Protein AF-A0A439SIE7-F1 (afdb_monomer_lite)

Radius of gyration: 25.4 Å; chains: 1; bounding box: 52×56×105 Å

Foldseek 3Di:
DDDDDDDDDDDDDDDDPPPPPPDPQQALQQLQQDFFPVSNVVSLVSLVVCLVPDLQSLLSNLVSLLLVLLQLLLQLLQQLQFDQDPPDDDPSRLFPADGDPAHAADDPVSNLVSLVSSLVSLVVSLVSLVPRDPPDWAWDKHFQQRRFHDNNPPRGGDSCRGNQNRVCCSPPVDGDDPPDPTRIDIDTSVNSVVSSVVSVVSSVVSVVVNVDDCNCVCLPPCCVGRLNNPRNCNVPPDDD

Sequence (240 aa):
MTRFSSLLASALILLLPVSSAGAAAPEPAALFEAKTVADRDSTLTALEAAAPTDPASVYAAGAGQFFTALEILAGGLHRHGFESPQSFMLPLMRLPVPDNPNPEPLTYDGFRTILVAFRDRLEKSAATLGSVPAGADIGIEVDLTRLGIDLNEDGQIAPDESAAAIMASLSRGGAPDPAAPALTFRFDRADGYWLQGYAEFLMAQAGFWLAHDFKNAFDGSFHMLFPRAKLPLQDALVPP

pLDDT: mean 84.61, std 16.94, range [39.44, 98.31]

Structure (mmCIF, N/CA/C/O backbone):
data_AF-A0A439SIE7-F1
#
_entry.id   AF-A0A439SIE7-F1
#
loop_
_atom_site.group_PDB
_atom_site.id
_atom_site.type_symbol
_atom_site.label_atom_id
_atom_site.label_alt_id
_atom_site.label_comp_id
_atom_site.label_asym_id
_atom_site.label_entity_id
_atom_site.label_seq_id
_atom_site.pdbx_PDB_ins_code
_atom_site.Cartn_x
_atom_site.Cartn_y
_atom_site.Cartn_z
_atom_site.occupancy
_atom_site.B_iso_or_equiv
_atom_site.auth_seq_id
_atom_site.auth_comp_id
_atom_site.auth_asym_id
_atom_site.auth_atom_id
_atom_site.pdbx_PDB_model_num
ATOM 1 N N . MET A 1 1 ? 30.727 -30.016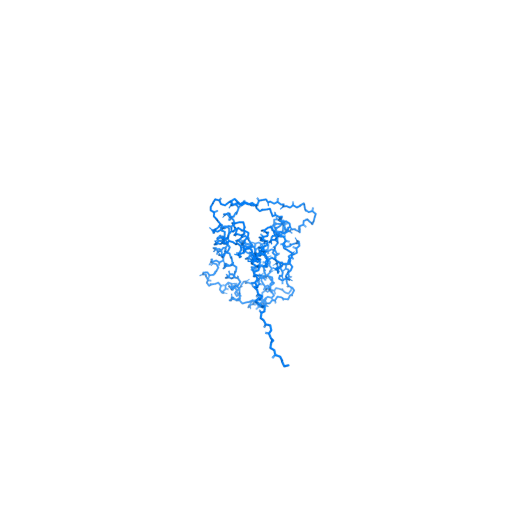 77.487 1.00 39.44 1 MET A N 1
ATOM 2 C CA . MET A 1 1 ? 30.399 -30.914 76.361 1.00 39.44 1 MET A CA 1
ATOM 3 C C . MET A 1 1 ? 28.973 -30.609 75.928 1.00 39.44 1 MET A C 1
ATOM 5 O O . MET A 1 1 ? 28.065 -30.666 76.740 1.00 39.44 1 MET A O 1
ATOM 9 N N . THR A 1 2 ? 28.869 -30.140 74.689 1.00 44.22 2 THR A N 1
ATOM 10 C CA . THR A 1 2 ? 27.707 -29.793 73.849 1.00 44.22 2 THR A CA 1
ATOM 11 C C . THR A 1 2 ? 26.499 -30.732 73.951 1.00 44.22 2 THR A C 1
ATOM 13 O O . THR A 1 2 ? 26.748 -31.925 74.051 1.00 44.22 2 THR A O 1
ATOM 16 N N . ARG A 1 3 ? 25.252 -30.208 73.832 1.00 41.56 3 ARG A N 1
ATOM 17 C CA . ARG A 1 3 ? 24.137 -30.580 72.890 1.00 41.56 3 ARG A CA 1
ATOM 18 C C . ARG A 1 3 ? 22.984 -29.551 73.028 1.00 41.56 3 ARG A C 1
ATOM 20 O O . ARG A 1 3 ? 22.385 -29.466 74.087 1.00 41.56 3 ARG A O 1
ATOM 27 N N . PHE A 1 4 ? 22.899 -28.542 72.159 1.00 40.59 4 PHE A N 1
ATOM 28 C CA . PHE A 1 4 ? 22.114 -28.429 70.908 1.00 40.59 4 PHE A CA 1
ATOM 29 C C . PHE A 1 4 ? 20.595 -28.198 71.066 1.00 40.59 4 PHE A C 1
ATOM 31 O O . PHE A 1 4 ? 19.847 -29.071 71.488 1.00 40.59 4 PHE A O 1
ATOM 38 N N . SER A 1 5 ? 20.202 -26.984 70.661 1.00 44.31 5 SER A N 1
ATOM 39 C CA . SER A 1 5 ? 18.863 -26.415 70.491 1.00 44.31 5 SER A CA 1
ATOM 40 C C . SER A 1 5 ? 17.994 -27.148 69.465 1.00 44.31 5 SER A C 1
ATOM 42 O O . SER A 1 5 ? 18.501 -27.733 68.511 1.00 44.31 5 SER A O 1
ATOM 44 N N . SER A 1 6 ? 16.674 -26.994 69.571 1.00 39.97 6 SER A N 1
ATOM 45 C CA . SER A 1 6 ? 15.750 -27.137 68.436 1.00 39.97 6 SER A CA 1
ATOM 46 C C . SER A 1 6 ? 14.586 -26.157 68.605 1.00 39.97 6 SER A C 1
ATOM 48 O O . SER A 1 6 ? 13.629 -26.427 69.322 1.00 39.97 6 SER A O 1
ATOM 50 N N . LEU A 1 7 ? 14.711 -24.986 67.975 1.00 44.12 7 LEU A N 1
ATOM 51 C CA . LEU A 1 7 ? 13.618 -24.045 67.725 1.00 44.12 7 LEU A CA 1
ATOM 52 C C . LEU A 1 7 ? 13.056 -24.372 66.336 1.00 44.12 7 LEU A C 1
ATOM 54 O O . LEU A 1 7 ? 13.775 -24.257 65.345 1.00 44.12 7 LEU A O 1
ATOM 58 N N . LEU A 1 8 ? 11.792 -24.798 66.264 1.00 43.06 8 LEU A N 1
ATOM 59 C CA . LEU A 1 8 ? 11.043 -24.857 65.008 1.00 43.06 8 LEU A CA 1
ATOM 60 C C . LEU A 1 8 ? 10.723 -23.422 64.566 1.00 43.06 8 LEU A C 1
ATOM 62 O O . LEU A 1 8 ? 9.964 -22.724 65.234 1.00 43.06 8 LEU A O 1
ATOM 66 N N . ALA A 1 9 ? 11.288 -22.993 63.440 1.00 43.22 9 ALA A N 1
ATOM 67 C CA . ALA A 1 9 ? 10.883 -21.776 62.749 1.00 43.22 9 ALA A CA 1
ATOM 68 C C . ALA A 1 9 ? 9.847 -22.139 61.674 1.00 43.22 9 ALA A C 1
ATOM 70 O O . ALA A 1 9 ? 10.181 -22.754 60.662 1.00 43.22 9 ALA A O 1
ATOM 71 N N . SER A 1 10 ? 8.586 -21.772 61.903 1.00 43.41 10 SER A N 1
ATOM 72 C CA . SER A 1 10 ? 7.531 -21.826 60.888 1.00 43.41 10 SER A CA 1
ATOM 73 C C . SER A 1 10 ? 7.722 -20.676 59.897 1.00 43.41 10 SER A C 1
ATOM 75 O O . SER A 1 10 ? 7.567 -19.512 60.261 1.00 43.41 10 SER A O 1
ATOM 77 N N . ALA A 1 11 ? 8.058 -20.995 58.648 1.00 45.38 11 ALA A N 1
ATOM 78 C CA . ALA A 1 11 ? 8.103 -20.033 57.553 1.00 45.38 11 ALA A CA 1
ATOM 79 C C . ALA A 1 11 ? 6.693 -19.843 56.968 1.00 45.38 11 ALA A C 1
ATOM 81 O O . ALA A 1 11 ? 6.130 -20.756 56.365 1.00 45.38 11 ALA A O 1
ATOM 82 N N . LEU A 1 12 ? 6.121 -18.654 57.163 1.00 44.69 12 LEU A N 1
ATOM 83 C CA . LEU A 1 12 ? 4.873 -18.220 56.540 1.00 44.69 12 LEU A CA 1
ATOM 84 C C . LEU A 1 12 ? 5.206 -17.621 55.164 1.00 44.69 12 LEU A C 1
ATOM 86 O O . LEU A 1 12 ? 5.771 -16.532 55.079 1.00 44.69 12 LEU A O 1
ATOM 90 N N . ILE A 1 13 ? 4.900 -18.347 54.088 1.00 53.09 13 ILE A N 1
ATOM 91 C CA . ILE A 1 13 ? 5.075 -17.868 52.711 1.00 53.09 13 ILE A CA 1
ATOM 92 C C . ILE A 1 13 ? 3.913 -16.920 52.388 1.00 53.09 13 ILE A C 1
ATOM 94 O O . ILE A 1 13 ? 2.767 -17.345 52.249 1.00 53.09 13 ILE A O 1
ATOM 98 N N . LEU A 1 14 ? 4.215 -15.625 52.289 1.00 45.41 14 LEU A N 1
ATOM 99 C CA . LEU A 1 14 ? 3.314 -14.597 51.768 1.00 45.41 14 LEU A CA 1
ATOM 100 C C . LEU A 1 14 ? 3.152 -14.789 50.252 1.00 45.41 14 LEU A C 1
ATOM 102 O O . LEU A 1 14 ? 4.065 -14.504 49.479 1.00 45.41 14 LEU A O 1
ATOM 106 N N . LEU A 1 15 ? 1.981 -15.268 49.830 1.00 47.12 15 LEU A N 1
ATOM 107 C CA . LEU A 1 15 ? 1.523 -15.223 48.440 1.00 47.12 15 LEU A CA 1
ATOM 108 C C . LEU A 1 15 ? 1.204 -13.766 48.076 1.00 47.12 15 LEU A C 1
ATOM 110 O O . LEU A 1 15 ? 0.116 -13.269 48.358 1.00 47.12 15 LEU A O 1
ATOM 114 N N . LEU A 1 16 ? 2.170 -13.072 47.476 1.00 44.47 16 LEU A N 1
ATOM 115 C CA . LEU A 1 16 ? 1.921 -11.796 46.808 1.00 44.47 16 LEU A CA 1
ATOM 116 C C . LEU A 1 16 ? 1.178 -12.066 45.489 1.00 44.47 16 LEU A C 1
ATOM 118 O O . LEU A 1 16 ? 1.623 -12.925 44.721 1.00 44.47 16 LEU A O 1
ATOM 122 N N . PRO A 1 17 ? 0.076 -11.358 45.190 1.00 48.72 17 PRO A N 1
ATOM 123 C CA . PRO A 1 17 ? -0.531 -11.425 43.874 1.00 48.72 17 PRO A CA 1
ATOM 124 C C . PRO A 1 17 ? 0.457 -10.826 42.872 1.00 48.72 17 PRO A C 1
ATOM 126 O O . PRO A 1 17 ? 0.832 -9.656 42.961 1.00 48.72 17 PRO A O 1
ATOM 129 N N . VAL A 1 18 ? 0.903 -11.646 41.924 1.00 48.00 18 VAL A N 1
ATOM 130 C CA . VAL A 1 18 ? 1.598 -11.168 40.732 1.00 48.00 18 VAL A CA 1
ATOM 131 C C . VAL A 1 18 ? 0.550 -10.434 39.903 1.00 48.00 18 VAL A C 1
ATOM 133 O O . VAL A 1 18 ? -0.194 -11.048 39.144 1.00 48.00 18 VAL A O 1
ATOM 136 N N . SER A 1 19 ? 0.444 -9.120 40.085 1.00 44.72 19 SER A N 1
ATOM 137 C CA . SER A 1 19 ? -0.228 -8.273 39.108 1.00 44.72 19 SER A CA 1
ATOM 138 C C . SER A 1 19 ? 0.619 -8.312 37.844 1.00 44.72 19 SER A C 1
ATOM 140 O O . SER A 1 19 ? 1.666 -7.670 37.774 1.00 44.72 19 SER A O 1
ATOM 142 N N . SER A 1 20 ? 0.198 -9.096 36.852 1.00 49.50 20 SER A N 1
ATOM 143 C CA . SER A 1 20 ? 0.674 -8.907 35.489 1.00 49.50 20 SER A CA 1
ATOM 144 C C . SER A 1 20 ? 0.321 -7.474 35.107 1.00 49.50 20 SER A C 1
ATOM 146 O O . SER A 1 20 ? -0.860 -7.149 34.976 1.00 49.50 20 SER A O 1
ATOM 148 N N . ALA A 1 21 ? 1.321 -6.603 34.986 1.00 44.59 21 ALA A N 1
ATOM 149 C CA . ALA A 1 21 ? 1.146 -5.347 34.282 1.00 44.59 21 ALA A CA 1
ATOM 150 C C . ALA A 1 21 ? 0.705 -5.726 32.865 1.00 44.59 21 ALA A C 1
ATOM 152 O O . ALA A 1 21 ? 1.514 -6.208 32.073 1.00 44.59 21 ALA A O 1
ATOM 153 N N . GLY A 1 22 ? -0.598 -5.639 32.594 1.00 45.69 22 GLY A N 1
ATOM 154 C CA . GLY A 1 22 ? -1.109 -5.807 31.245 1.00 45.69 22 GLY A CA 1
ATOM 155 C C . GLY A 1 22 ? -0.393 -4.783 30.381 1.00 45.69 22 GLY A C 1
ATOM 156 O O . GLY A 1 22 ? -0.378 -3.601 30.731 1.00 45.69 22 GLY A O 1
ATOM 157 N N . ALA A 1 23 ? 0.256 -5.238 29.308 1.00 57.94 23 ALA A N 1
ATOM 158 C CA . ALA A 1 23 ? 0.721 -4.326 28.278 1.00 57.94 23 ALA A CA 1
ATOM 159 C C . ALA A 1 23 ? -0.469 -3.432 27.901 1.00 57.94 23 ALA A C 1
ATOM 161 O O . ALA A 1 23 ? -1.575 -3.943 27.702 1.00 57.94 23 ALA A O 1
ATOM 162 N N . ALA A 1 24 ? -0.270 -2.112 27.907 1.00 63.59 24 ALA A N 1
ATOM 163 C CA . ALA A 1 24 ? -1.307 -1.189 27.472 1.00 63.59 24 ALA A CA 1
ATOM 164 C C . ALA A 1 24 ? -1.783 -1.626 26.078 1.00 63.59 24 ALA A C 1
ATOM 166 O O . ALA A 1 24 ? -0.955 -1.990 25.240 1.00 63.59 24 ALA A O 1
ATOM 167 N N . ALA A 1 25 ? -3.101 -1.653 25.863 1.00 71.94 25 ALA A N 1
ATOM 168 C CA . ALA A 1 25 ? -3.652 -1.990 24.556 1.00 71.94 25 ALA A CA 1
ATOM 169 C C . ALA A 1 25 ? -3.040 -1.052 23.498 1.00 71.94 25 ALA A C 1
ATOM 171 O O . ALA A 1 25 ? -2.877 0.139 23.788 1.00 71.94 25 ALA A O 1
ATOM 172 N N . PRO A 1 26 ? -2.656 -1.568 22.316 1.00 84.38 26 PRO A N 1
ATOM 173 C CA . PRO A 1 26 ? -2.082 -0.733 21.270 1.00 84.38 26 PRO A CA 1
ATOM 174 C C . PRO A 1 26 ? -3.087 0.344 20.865 1.00 84.38 26 PRO A C 1
ATOM 176 O O . PRO A 1 26 ? -4.274 0.064 20.719 1.00 84.38 26 PRO A O 1
ATOM 179 N N . GLU A 1 27 ? -2.617 1.576 20.689 1.00 90.56 27 GLU A N 1
ATOM 180 C CA . GLU A 1 27 ? -3.456 2.676 20.225 1.00 90.56 27 GLU A CA 1
ATOM 181 C C . GLU A 1 27 ? -3.620 2.581 18.698 1.00 90.56 27 GLU A C 1
ATOM 183 O O . GLU A 1 27 ? -2.636 2.747 17.974 1.00 90.56 27 GLU A O 1
ATOM 188 N N . PRO A 1 28 ? -4.835 2.338 18.169 1.00 90.12 28 PRO A N 1
ATOM 189 C CA . PRO A 1 28 ? -5.027 2.127 16.734 1.00 90.12 28 PRO A CA 1
ATOM 190 C C . PRO A 1 28 ? -4.612 3.321 15.863 1.00 90.12 28 PRO A C 1
ATOM 192 O O . PRO A 1 28 ? -4.114 3.128 14.757 1.00 90.12 28 PRO A O 1
ATOM 195 N N . ALA A 1 29 ? -4.782 4.550 16.366 1.00 90.75 29 ALA 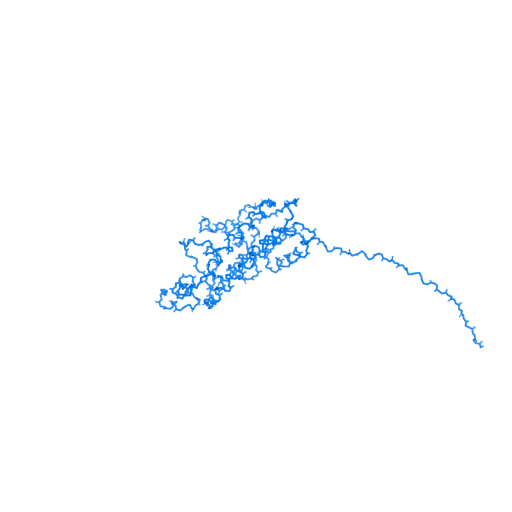A N 1
ATOM 196 C CA . ALA A 1 29 ? -4.413 5.774 15.655 1.00 90.75 29 ALA A CA 1
ATOM 197 C C . ALA A 1 29 ? -2.892 5.916 15.462 1.00 90.75 29 ALA A C 1
ATOM 199 O O . ALA A 1 29 ? -2.455 6.443 14.441 1.00 90.75 29 ALA A O 1
ATOM 200 N N . ALA A 1 30 ? -2.082 5.374 16.381 1.00 93.00 30 ALA A N 1
ATOM 201 C CA . ALA A 1 30 ? -0.622 5.468 16.320 1.00 93.00 30 ALA A CA 1
ATOM 202 C C . ALA A 1 30 ? -0.039 4.823 15.051 1.00 93.00 30 ALA A C 1
ATOM 204 O O . ALA A 1 30 ? 0.980 5.280 14.539 1.00 93.00 30 ALA A O 1
ATOM 205 N N . LEU A 1 31 ? -0.717 3.808 14.501 1.00 95.19 31 LEU A N 1
ATOM 206 C CA . LEU A 1 31 ? -0.342 3.181 13.233 1.00 95.19 31 LEU A CA 1
ATOM 207 C C . LEU A 1 31 ? -0.334 4.185 12.076 1.00 95.19 31 LEU A C 1
ATOM 209 O O . LEU A 1 31 ? 0.538 4.130 11.214 1.00 95.19 31 LEU A O 1
ATOM 213 N N . PHE A 1 32 ? -1.313 5.088 12.062 1.00 94.44 32 PHE A N 1
ATOM 214 C CA . PHE A 1 32 ? -1.541 6.044 10.982 1.00 94.44 32 PHE A CA 1
ATOM 215 C C . PHE A 1 32 ? -0.797 7.368 11.189 1.00 94.44 32 PHE A C 1
ATOM 217 O O . PHE A 1 32 ? -0.813 8.218 10.307 1.00 94.44 32 PHE A O 1
ATOM 224 N N . GLU A 1 33 ? -0.140 7.547 12.334 1.00 93.69 33 GLU A N 1
ATOM 225 C CA . GLU A 1 33 ? 0.709 8.707 12.628 1.00 93.69 33 GLU A CA 1
ATOM 226 C C . GLU A 1 33 ? 2.205 8.359 12.679 1.00 93.69 33 GLU A C 1
ATOM 228 O O . GLU A 1 33 ? 3.040 9.209 13.008 1.00 93.69 33 GLU A O 1
ATOM 233 N N . ALA A 1 34 ? 2.552 7.106 12.374 1.00 94.56 34 ALA A N 1
ATOM 234 C CA . ALA A 1 34 ? 3.926 6.639 12.359 1.00 94.56 34 ALA A CA 1
ATOM 235 C C . ALA A 1 34 ? 4.764 7.431 11.343 1.00 94.56 34 ALA A C 1
ATOM 237 O O . ALA A 1 34 ? 4.359 7.641 10.204 1.00 94.56 34 ALA A O 1
ATOM 238 N N . LYS A 1 35 ? 5.960 7.850 11.768 1.00 95.12 35 LYS A N 1
ATOM 239 C CA . LYS A 1 35 ? 6.914 8.604 10.932 1.00 95.12 35 LYS A CA 1
ATOM 240 C C . LYS A 1 35 ? 7.984 7.726 10.299 1.00 95.12 35 LYS A C 1
ATOM 242 O O . LYS A 1 35 ? 8.771 8.207 9.494 1.00 95.12 35 LYS A O 1
ATOM 247 N N . THR A 1 36 ? 8.050 6.463 10.709 1.00 96.88 36 THR A N 1
ATOM 248 C CA . THR A 1 36 ? 8.994 5.481 10.183 1.00 96.88 36 THR A CA 1
ATOM 249 C C . THR A 1 36 ? 8.264 4.179 9.893 1.00 96.88 36 THR A C 1
ATOM 251 O O . THR A 1 36 ? 7.307 3.817 10.589 1.00 96.88 36 THR A O 1
ATOM 254 N N . VAL A 1 37 ? 8.754 3.447 8.895 1.00 96.25 37 VAL A N 1
ATOM 255 C CA . VAL A 1 37 ? 8.259 2.106 8.558 1.00 96.25 37 VAL A CA 1
ATOM 256 C C . VAL A 1 37 ? 8.405 1.164 9.755 1.00 96.25 37 VAL A C 1
ATOM 258 O O . VAL A 1 37 ? 7.491 0.406 10.067 1.00 96.25 37 VAL A O 1
ATOM 261 N N . ALA A 1 38 ? 9.515 1.267 10.492 1.00 96.75 38 ALA A N 1
ATOM 262 C CA . ALA A 1 38 ? 9.776 0.439 11.667 1.00 96.75 38 ALA A CA 1
ATOM 263 C C . ALA A 1 38 ? 8.743 0.655 12.790 1.00 96.75 38 ALA A C 1
ATOM 265 O O . ALA A 1 38 ? 8.239 -0.318 13.358 1.00 96.75 38 ALA A O 1
ATOM 266 N N . ASP A 1 39 ? 8.397 1.910 13.094 1.00 95.81 39 ASP A N 1
ATOM 267 C CA . ASP A 1 39 ? 7.393 2.230 14.117 1.00 95.81 39 ASP A CA 1
ATOM 268 C C . ASP A 1 39 ? 5.998 1.762 13.693 1.00 95.81 39 ASP A C 1
ATOM 270 O O . ASP A 1 39 ? 5.253 1.191 14.499 1.00 95.81 39 ASP A O 1
ATOM 274 N N . ARG A 1 40 ? 5.655 1.952 12.412 1.00 96.31 40 ARG A N 1
ATOM 275 C CA . ARG A 1 40 ? 4.393 1.472 11.847 1.00 96.31 40 ARG A CA 1
ATOM 276 C C . ARG A 1 40 ? 4.294 -0.046 11.935 1.00 96.31 40 ARG A C 1
ATOM 278 O O . ARG A 1 40 ? 3.288 -0.557 12.415 1.00 96.31 40 ARG A O 1
ATOM 285 N N . ASP A 1 41 ? 5.321 -0.772 11.508 1.00 95.94 41 ASP A N 1
ATOM 286 C CA . ASP A 1 41 ? 5.315 -2.236 11.463 1.00 95.94 41 ASP A CA 1
ATOM 287 C C . ASP A 1 41 ? 5.313 -2.853 12.871 1.00 95.94 41 ASP A C 1
ATOM 289 O O . ASP A 1 41 ? 4.639 -3.861 13.119 1.00 95.94 41 ASP A O 1
ATOM 293 N N . SER A 1 42 ? 5.997 -2.211 13.823 1.00 96.25 42 SER A N 1
ATOM 294 C CA . SER A 1 42 ? 5.918 -2.546 15.248 1.00 96.25 42 SER A CA 1
ATOM 295 C C . SER A 1 42 ? 4.490 -2.373 15.781 1.00 96.25 42 SER A C 1
ATOM 297 O O . SER A 1 42 ? 3.929 -3.289 16.391 1.00 96.25 42 SER A O 1
ATOM 299 N N . THR A 1 43 ? 3.857 -1.236 15.478 1.00 96.50 43 THR A N 1
ATOM 300 C CA . THR A 1 43 ? 2.473 -0.950 15.886 1.00 96.50 43 THR A CA 1
ATOM 301 C C . THR A 1 43 ? 1.487 -1.913 15.230 1.00 96.50 43 THR A C 1
ATOM 303 O O . THR A 1 43 ? 0.610 -2.450 15.904 1.00 96.50 43 THR A O 1
ATOM 306 N N . LEU A 1 44 ? 1.659 -2.208 13.940 1.00 96.56 44 LEU A N 1
ATOM 307 C CA . LEU A 1 44 ? 0.846 -3.179 13.216 1.00 96.56 44 LEU A CA 1
ATOM 308 C C . LEU A 1 44 ? 0.947 -4.565 13.854 1.00 96.56 44 LEU A C 1
ATOM 310 O O . LEU A 1 44 ? -0.072 -5.214 14.068 1.00 96.56 44 LEU A O 1
ATOM 314 N N . THR A 1 45 ? 2.154 -4.997 14.217 1.00 96.62 45 THR A N 1
ATOM 315 C CA . THR A 1 45 ? 2.371 -6.278 14.905 1.00 96.62 45 THR A CA 1
ATOM 316 C C . THR A 1 45 ? 1.643 -6.317 16.251 1.00 96.62 45 THR A C 1
ATOM 318 O O . THR A 1 45 ? 1.019 -7.324 16.590 1.00 96.62 45 THR A O 1
ATOM 321 N N . ALA A 1 46 ? 1.673 -5.218 17.011 1.00 96.38 46 ALA A N 1
ATOM 322 C CA . ALA A 1 46 ? 0.952 -5.118 18.276 1.00 96.38 46 ALA A CA 1
ATOM 323 C C . ALA A 1 46 ? -0.576 -5.172 18.082 1.00 96.38 46 ALA A C 1
ATOM 325 O O . ALA A 1 46 ? -1.259 -5.883 18.820 1.00 96.38 46 ALA A O 1
ATOM 326 N N . LEU A 1 47 ? -1.110 -4.481 17.068 1.00 96.12 47 LEU A N 1
ATOM 327 C CA . LEU A 1 47 ? -2.534 -4.519 16.712 1.00 96.12 47 LEU A CA 1
ATOM 328 C C . LEU A 1 47 ? -2.964 -5.919 16.254 1.00 96.12 47 LEU A C 1
ATOM 330 O O . LEU A 1 47 ? -3.990 -6.422 16.704 1.00 96.12 47 LEU A O 1
ATOM 334 N N . GLU A 1 48 ? -2.162 -6.595 15.426 1.00 94.62 48 GLU A N 1
ATOM 335 C CA . GLU A 1 48 ? -2.415 -7.980 15.004 1.00 94.62 48 GLU A CA 1
ATOM 336 C C . GLU A 1 48 ? -2.448 -8.947 16.199 1.00 94.62 48 GLU A C 1
ATOM 338 O O . GLU A 1 48 ? -3.275 -9.859 16.234 1.00 94.62 48 GLU A O 1
ATOM 343 N N . ALA A 1 49 ? -1.605 -8.729 17.213 1.00 94.81 49 ALA A N 1
ATOM 344 C CA . ALA A 1 49 ? -1.615 -9.524 18.439 1.00 94.81 49 ALA A CA 1
ATOM 345 C C . ALA A 1 49 ? -2.844 -9.248 19.329 1.00 94.81 49 ALA A C 1
ATOM 347 O O . ALA A 1 49 ? -3.336 -10.162 19.992 1.00 94.81 49 ALA A O 1
ATOM 348 N N . ALA A 1 50 ? -3.351 -8.011 19.343 1.00 93.69 50 ALA A N 1
ATOM 349 C CA . ALA A 1 50 ? -4.531 -7.607 20.115 1.00 93.69 50 ALA A CA 1
ATOM 350 C C . ALA A 1 50 ? -5.870 -7.912 19.409 1.00 93.69 50 ALA A C 1
ATOM 352 O O . ALA A 1 50 ? -6.911 -8.006 20.068 1.00 93.69 50 ALA A O 1
ATOM 353 N N . ALA A 1 51 ? -5.841 -8.122 18.089 1.00 89.56 51 ALA A N 1
ATOM 354 C CA . ALA A 1 51 ? -6.996 -8.364 17.225 1.00 89.56 51 ALA A CA 1
ATOM 355 C C . ALA A 1 51 ? -8.000 -9.417 17.752 1.00 89.56 51 ALA A C 1
ATOM 357 O O . ALA A 1 51 ? -9.202 -9.163 17.690 1.00 89.56 51 ALA A O 1
ATOM 358 N N . PRO A 1 52 ? -7.595 -10.562 18.343 1.00 89.12 52 PRO A N 1
ATOM 359 C CA . PRO A 1 52 ? -8.561 -11.549 18.841 1.00 89.12 52 PRO A CA 1
ATOM 360 C C . PRO A 1 52 ? -9.491 -11.034 19.950 1.00 89.12 52 PRO A C 1
ATOM 362 O O . PRO A 1 52 ? -10.541 -11.628 20.193 1.00 89.12 52 PRO A O 1
ATOM 365 N N . THR A 1 53 ? -9.101 -9.965 20.648 1.00 90.50 53 THR A N 1
ATOM 366 C CA . THR A 1 53 ? -9.820 -9.433 21.816 1.00 90.50 53 THR A CA 1
ATOM 367 C C . THR A 1 53 ? -10.290 -7.991 21.657 1.00 90.50 53 THR A C 1
ATOM 369 O O . THR A 1 53 ? -11.077 -7.531 22.481 1.00 90.50 53 THR A O 1
ATOM 372 N N . ASP A 1 54 ? -9.836 -7.287 20.620 1.00 93.50 54 ASP A N 1
ATOM 373 C CA . ASP A 1 54 ? -10.163 -5.883 20.383 1.00 93.50 54 ASP A CA 1
ATOM 374 C C . ASP A 1 54 ? -10.570 -5.635 18.916 1.00 93.50 54 ASP A C 1
ATOM 376 O O . ASP A 1 54 ? -9.712 -5.617 18.028 1.00 93.50 54 ASP A O 1
ATOM 380 N N . PRO A 1 55 ? -11.868 -5.401 18.640 1.00 94.50 55 PRO A N 1
ATOM 381 C CA . PRO A 1 55 ? -12.355 -5.082 17.301 1.00 94.50 55 PRO A CA 1
ATOM 382 C C . PRO A 1 55 ? -11.696 -3.855 16.658 1.00 94.50 55 PRO A C 1
ATOM 384 O O . PRO A 1 55 ? -11.538 -3.835 15.436 1.00 94.50 55 PRO A O 1
ATOM 387 N N . ALA A 1 56 ? -11.303 -2.847 17.447 1.00 94.69 56 ALA A N 1
ATOM 388 C CA . ALA A 1 56 ? -10.628 -1.662 16.919 1.00 94.69 56 ALA A CA 1
ATOM 389 C C . ALA A 1 56 ? -9.220 -2.011 16.416 1.00 94.69 56 ALA A C 1
ATOM 391 O O . ALA A 1 56 ? -8.828 -1.569 15.334 1.00 94.69 56 ALA A O 1
ATOM 392 N N . SER A 1 57 ? -8.504 -2.878 17.138 1.00 96.31 57 SER A N 1
ATOM 393 C CA . SER A 1 57 ? -7.227 -3.441 16.693 1.00 96.31 57 SER A CA 1
ATOM 394 C C . SER A 1 57 ? -7.362 -4.270 15.415 1.00 96.31 57 SER A C 1
ATOM 396 O O . SER A 1 57 ? -6.545 -4.107 14.513 1.00 96.31 57 SER A O 1
ATOM 398 N N . VAL A 1 58 ? -8.408 -5.102 15.280 1.00 96.31 58 VAL A N 1
ATOM 399 C CA . VAL A 1 58 ? -8.682 -5.837 14.023 1.00 96.31 58 VAL A CA 1
ATOM 400 C C . VAL A 1 58 ? -8.855 -4.858 12.862 1.00 96.31 58 VAL A C 1
ATOM 402 O O . VAL A 1 58 ? -8.227 -5.008 11.814 1.00 96.31 58 VAL A O 1
ATOM 405 N N . TYR A 1 59 ? -9.703 -3.844 13.053 1.00 97.38 59 TYR A N 1
ATOM 406 C CA . TYR A 1 59 ? -9.992 -2.848 12.027 1.00 97.38 59 TYR A CA 1
ATOM 407 C C . TYR A 1 59 ? -8.720 -2.110 11.596 1.00 97.38 59 TYR A C 1
ATOM 409 O O . TYR A 1 59 ? -8.413 -2.043 10.405 1.00 97.38 59 TYR A O 1
ATOM 417 N N . ALA A 1 60 ? -7.953 -1.592 12.558 1.00 96.94 60 ALA A N 1
ATOM 418 C CA . ALA A 1 60 ? -6.738 -0.843 12.267 1.00 96.94 60 ALA A CA 1
ATOM 419 C C . ALA A 1 60 ? -5.639 -1.719 11.670 1.00 96.94 60 ALA A C 1
ATOM 421 O O . ALA A 1 60 ? -4.971 -1.276 10.743 1.00 96.94 60 ALA A O 1
ATOM 422 N N . ALA A 1 61 ? -5.487 -2.970 12.116 1.00 97.56 61 ALA A N 1
ATOM 423 C CA . ALA A 1 61 ? -4.555 -3.909 11.501 1.00 97.56 61 ALA A CA 1
ATOM 424 C C . ALA A 1 61 ? -4.917 -4.179 10.033 1.00 97.56 61 ALA A C 1
ATOM 426 O O . ALA A 1 61 ? -4.050 -4.116 9.163 1.00 97.56 61 ALA A O 1
ATOM 427 N N . GLY A 1 62 ? -6.199 -4.413 9.737 1.00 97.62 62 GLY A N 1
ATOM 428 C CA . GLY A 1 62 ? -6.675 -4.615 8.370 1.00 97.62 62 GLY A CA 1
ATOM 429 C C . GLY A 1 62 ? -6.443 -3.394 7.476 1.00 97.62 62 GLY A C 1
ATOM 430 O O . GLY A 1 62 ? -5.932 -3.530 6.362 1.00 97.62 62 GLY A O 1
ATOM 431 N N . ALA A 1 63 ? -6.736 -2.191 7.975 1.00 97.38 63 ALA A N 1
ATOM 432 C CA . ALA A 1 63 ? -6.456 -0.945 7.262 1.00 97.38 63 ALA A CA 1
ATOM 433 C C . ALA A 1 63 ? -4.945 -0.684 7.098 1.00 97.38 63 ALA A C 1
ATOM 435 O O . ALA A 1 63 ? -4.496 -0.306 6.021 1.00 97.38 63 ALA A O 1
ATOM 436 N N . GLY A 1 64 ? -4.129 -0.951 8.117 1.00 96.94 64 GLY A N 1
ATOM 437 C CA . GLY A 1 64 ? -2.672 -0.847 8.030 1.00 96.94 64 GLY A CA 1
ATOM 438 C C . GLY A 1 64 ? -2.077 -1.789 6.992 1.00 96.94 64 GLY A C 1
ATOM 439 O O . GLY A 1 64 ? -1.257 -1.375 6.178 1.00 96.94 64 GLY A O 1
ATOM 440 N N . GLN A 1 65 ? -2.542 -3.041 6.954 1.00 98.00 65 GLN A N 1
ATOM 441 C CA . GLN A 1 65 ? -2.142 -4.009 5.933 1.00 98.00 65 GLN A CA 1
ATOM 442 C C . GLN A 1 65 ? -2.464 -3.511 4.518 1.00 98.00 65 GLN A C 1
ATOM 444 O O . GLN A 1 65 ? -1.646 -3.725 3.625 1.00 98.00 65 GLN A O 1
ATOM 449 N N . PHE A 1 66 ? -3.598 -2.826 4.322 1.00 97.62 66 PHE A N 1
ATOM 450 C CA . PHE A 1 66 ? -3.954 -2.211 3.040 1.00 97.62 66 PHE A CA 1
ATOM 451 C C . PHE A 1 66 ? -2.911 -1.174 2.607 1.00 97.62 66 PHE A C 1
ATOM 453 O O . PHE A 1 66 ? -2.397 -1.247 1.492 1.00 97.62 66 PHE A O 1
ATOM 460 N N . PHE A 1 67 ? -2.548 -0.241 3.493 1.00 95.69 67 PHE A N 1
ATOM 461 C CA . PHE A 1 67 ? -1.535 0.772 3.185 1.00 95.69 67 PHE A CA 1
ATOM 462 C C . PHE A 1 67 ? -0.150 0.157 2.965 1.00 95.69 67 PHE A C 1
ATOM 464 O O . PHE A 1 67 ? 0.523 0.531 2.009 1.00 95.69 67 PHE A O 1
ATOM 471 N N . THR A 1 68 ? 0.239 -0.866 3.736 1.00 96.31 68 THR A N 1
ATOM 472 C CA . THR A 1 68 ? 1.480 -1.605 3.450 1.00 96.31 68 THR A CA 1
ATOM 473 C C . THR A 1 68 ? 1.446 -2.284 2.077 1.00 96.31 68 THR A C 1
ATOM 475 O O . THR A 1 68 ? 2.485 -2.440 1.450 1.00 96.31 68 THR A O 1
ATOM 478 N N . ALA A 1 69 ? 0.282 -2.713 1.576 1.00 96.88 69 ALA A N 1
ATOM 479 C CA . ALA A 1 69 ? 0.206 -3.263 0.224 1.00 96.88 69 ALA A CA 1
ATOM 480 C C . ALA A 1 69 ? 0.542 -2.191 -0.823 1.00 96.88 69 ALA A C 1
ATOM 482 O O . ALA A 1 69 ? 1.347 -2.438 -1.719 1.00 96.88 69 ALA A O 1
ATOM 483 N N . LEU A 1 70 ? -0.032 -0.992 -0.688 1.00 94.19 70 LEU A N 1
ATOM 484 C CA . LEU A 1 70 ? 0.292 0.134 -1.569 1.00 94.19 70 LEU A CA 1
ATOM 485 C C . LEU A 1 70 ? 1.779 0.495 -1.507 1.00 94.19 70 LEU A C 1
ATOM 487 O O . LEU A 1 70 ? 2.371 0.748 -2.551 1.00 94.19 70 LEU A O 1
ATOM 491 N N . GLU A 1 71 ? 2.380 0.444 -0.319 1.00 95.25 71 GLU A N 1
ATOM 492 C CA . GLU A 1 71 ? 3.821 0.622 -0.130 1.00 95.25 71 GLU A CA 1
ATOM 493 C C . GLU A 1 71 ? 4.651 -0.441 -0.856 1.00 95.25 71 GLU A C 1
ATOM 495 O O . GLU A 1 71 ? 5.563 -0.093 -1.592 1.00 95.25 71 GLU A O 1
ATOM 500 N N . ILE A 1 72 ? 4.308 -1.730 -0.738 1.00 95.62 72 ILE A N 1
ATOM 501 C CA . ILE A 1 72 ? 5.004 -2.814 -1.460 1.00 95.62 72 ILE A CA 1
ATOM 502 C C . ILE A 1 72 ? 5.013 -2.551 -2.970 1.00 95.62 72 ILE A C 1
ATOM 504 O O . ILE A 1 72 ? 6.022 -2.770 -3.643 1.00 95.62 72 ILE A O 1
ATOM 508 N N . LEU A 1 73 ? 3.880 -2.094 -3.510 1.00 94.75 73 LEU A N 1
ATOM 509 C CA . LEU A 1 73 ? 3.789 -1.740 -4.919 1.00 94.75 73 LEU A CA 1
ATOM 510 C C . LEU A 1 73 ? 4.642 -0.504 -5.232 1.00 94.75 73 LEU A C 1
ATOM 512 O O . LEU A 1 73 ? 5.433 -0.553 -6.170 1.00 94.75 73 LEU A O 1
ATOM 516 N N . ALA A 1 74 ? 4.500 0.577 -4.461 1.00 92.62 74 ALA A N 1
ATOM 517 C CA . ALA A 1 74 ? 5.241 1.821 -4.656 1.00 92.62 74 ALA A CA 1
ATOM 518 C C . ALA A 1 74 ? 6.758 1.608 -4.588 1.00 92.62 74 ALA A C 1
ATOM 520 O O . ALA A 1 74 ? 7.461 2.009 -5.511 1.00 92.62 74 ALA A O 1
ATOM 521 N N . GLY A 1 75 ? 7.242 0.900 -3.570 1.00 93.81 75 GLY A N 1
ATOM 522 C CA . GLY A 1 75 ? 8.652 0.578 -3.400 1.00 93.81 75 GLY A CA 1
ATOM 523 C C . GLY A 1 75 ? 9.193 -0.284 -4.537 1.00 93.81 75 GLY A C 1
ATOM 524 O O . GLY A 1 75 ? 10.223 0.033 -5.128 1.00 93.81 75 GLY A O 1
ATOM 525 N N . GLY A 1 76 ? 8.441 -1.304 -4.971 1.00 94.19 76 GLY A N 1
ATOM 526 C CA . GLY A 1 76 ? 8.800 -2.092 -6.154 1.00 94.19 76 GLY A CA 1
ATOM 527 C C . GLY A 1 76 ? 8.904 -1.247 -7.432 1.00 94.19 76 GLY A C 1
ATOM 528 O O . GLY A 1 76 ? 9.806 -1.454 -8.243 1.00 94.19 76 GLY A O 1
ATOM 529 N N . LEU A 1 77 ? 8.014 -0.269 -7.610 1.00 93.62 77 LEU A N 1
ATOM 530 C CA . LEU A 1 77 ? 8.084 0.685 -8.717 1.00 93.62 77 LEU A CA 1
ATOM 531 C C . LEU A 1 77 ? 9.298 1.627 -8.575 1.00 93.62 77 LEU A C 1
ATOM 533 O O . LEU A 1 77 ? 10.033 1.817 -9.546 1.00 93.62 77 LEU A O 1
ATOM 537 N N . HIS A 1 78 ? 9.555 2.162 -7.378 1.00 93.88 78 HIS A N 1
ATOM 538 C CA . HIS A 1 78 ? 10.666 3.076 -7.092 1.00 93.88 78 HIS A CA 1
ATOM 539 C C . HIS A 1 78 ? 12.021 2.418 -7.338 1.00 93.88 78 HIS A C 1
ATOM 541 O O . HIS A 1 78 ? 12.870 2.943 -8.062 1.00 93.88 78 HIS A O 1
ATOM 547 N N . ARG A 1 79 ? 12.215 1.219 -6.786 1.00 95.25 79 ARG A N 1
ATOM 548 C CA . ARG A 1 79 ? 13.460 0.451 -6.873 1.00 95.25 79 ARG A CA 1
ATOM 549 C C . ARG A 1 79 ? 13.918 0.231 -8.307 1.00 95.25 79 ARG A C 1
ATOM 551 O O . ARG A 1 79 ? 15.112 0.268 -8.595 1.00 95.25 79 ARG A O 1
ATOM 558 N N . HIS A 1 80 ? 12.965 0.046 -9.215 1.00 94.75 80 HIS A N 1
ATOM 559 C CA . HIS A 1 80 ? 13.223 -0.178 -10.633 1.00 94.75 80 HIS A CA 1
ATOM 560 C C . HIS A 1 80 ? 13.119 1.095 -11.488 1.00 94.75 80 HIS A C 1
ATOM 562 O O . HIS A 1 80 ? 13.241 1.018 -12.708 1.00 94.75 80 HIS A O 1
ATOM 568 N N . GLY A 1 81 ? 12.954 2.274 -10.880 1.00 91.81 81 GLY A N 1
ATOM 569 C CA . GLY A 1 81 ? 12.951 3.557 -11.587 1.00 91.81 81 GLY A CA 1
ATOM 570 C C . GLY A 1 81 ? 11.727 3.735 -12.475 1.00 91.81 81 GLY A C 1
ATOM 571 O O . GLY A 1 81 ? 11.867 4.059 -13.653 1.00 91.81 81 GLY A O 1
ATOM 572 N N . PHE A 1 82 ? 10.546 3.459 -11.921 1.00 91.00 82 PHE A N 1
ATOM 573 C CA . PHE A 1 82 ? 9.280 3.693 -12.596 1.00 91.00 82 PHE A CA 1
ATOM 574 C C . PHE A 1 82 ? 9.086 5.176 -12.922 1.00 91.00 82 PHE A C 1
ATOM 576 O O . PHE A 1 82 ? 9.140 6.024 -12.037 1.00 91.00 82 PHE A O 1
ATOM 583 N N . GLU A 1 83 ? 8.782 5.471 -14.181 1.00 86.81 83 GLU A N 1
ATOM 584 C CA . GLU A 1 83 ? 8.405 6.796 -14.657 1.00 86.81 83 GLU A CA 1
ATOM 585 C C . GLU A 1 83 ? 6.941 6.755 -15.118 1.00 86.81 83 GLU A C 1
ATOM 587 O O . GLU A 1 83 ? 6.580 6.083 -16.089 1.00 86.81 83 GLU A O 1
ATOM 592 N N . SER A 1 84 ? 6.069 7.448 -14.379 1.00 70.00 84 SER A N 1
ATOM 593 C CA . SER A 1 84 ? 4.622 7.425 -14.611 1.00 70.00 84 SER A CA 1
ATOM 594 C C . SER A 1 84 ? 4.243 8.181 -15.892 1.00 70.00 84 SER A C 1
ATOM 596 O O . SER A 1 84 ? 4.456 9.397 -15.977 1.00 70.00 84 SER A O 1
ATOM 598 N N . PRO A 1 85 ? 3.622 7.530 -16.896 1.00 66.94 85 PRO A N 1
ATOM 599 C CA . PRO A 1 85 ? 3.138 8.237 -18.071 1.00 66.94 85 PRO A CA 1
ATOM 600 C C . PRO A 1 85 ? 1.897 9.055 -17.711 1.00 66.94 85 PRO A C 1
ATOM 602 O O . PRO A 1 85 ? 0.896 8.507 -17.245 1.00 66.94 85 PRO A O 1
ATOM 605 N N . GLN A 1 86 ? 1.903 10.351 -18.039 1.00 57.81 86 GLN A N 1
ATOM 606 C CA . GLN A 1 86 ? 0.780 11.266 -17.771 1.00 57.81 86 GLN A CA 1
ATOM 607 C C . GLN A 1 86 ? -0.570 10.804 -18.365 1.00 57.81 86 GLN A C 1
ATOM 609 O O . GLN A 1 86 ? -1.628 11.246 -17.922 1.00 57.81 86 GLN A O 1
ATOM 614 N N . SER A 1 87 ? -0.558 9.913 -19.362 1.00 58.84 87 SER A N 1
ATOM 615 C CA . SER A 1 87 ? -1.740 9.416 -20.079 1.00 58.84 87 SER A CA 1
ATOM 616 C C . SER A 1 87 ? -2.152 7.979 -19.728 1.00 58.84 87 SER A C 1
ATOM 618 O O . SER A 1 87 ? -3.100 7.457 -20.322 1.00 58.84 87 SER A O 1
ATOM 620 N N . PHE A 1 88 ? -1.485 7.308 -18.782 1.00 61.03 88 PHE A N 1
ATOM 621 C CA . PHE A 1 88 ? -1.746 5.888 -18.538 1.00 61.03 88 PHE A CA 1
ATOM 622 C C . PHE A 1 88 ? -3.077 5.659 -17.801 1.00 61.03 88 PHE A C 1
ATOM 624 O O . PHE A 1 88 ? -3.398 6.314 -16.806 1.00 61.03 88 PHE A O 1
ATOM 631 N N . MET A 1 89 ? -3.893 4.729 -18.303 1.00 53.12 89 MET A N 1
ATOM 632 C CA . MET A 1 89 ? -5.274 4.519 -17.839 1.00 53.12 89 MET A CA 1
ATOM 633 C C . MET A 1 89 ? -5.415 3.537 -16.664 1.00 53.12 89 MET A C 1
ATOM 635 O O . MET A 1 89 ? -6.521 3.377 -16.155 1.00 53.12 89 MET A O 1
ATOM 639 N N . LEU A 1 90 ? -4.336 2.885 -16.217 1.00 61.75 90 LEU A N 1
ATOM 640 C CA . LEU A 1 90 ? -4.413 1.860 -15.170 1.00 61.75 90 LEU A CA 1
ATOM 641 C C . LEU A 1 90 ? -4.162 2.441 -13.766 1.00 61.75 90 LEU A C 1
ATOM 643 O O . LEU A 1 90 ? -3.086 2.999 -13.550 1.00 61.75 90 LEU A O 1
ATOM 647 N N . PRO A 1 91 ? -5.094 2.277 -12.802 1.00 64.62 91 PRO A N 1
ATOM 648 C CA . PRO A 1 91 ? -4.985 2.842 -11.452 1.00 64.62 91 PRO A CA 1
ATOM 649 C C . PRO A 1 91 ? -3.694 2.482 -10.708 1.00 64.62 91 PRO A C 1
ATOM 651 O O . PRO A 1 91 ? -3.118 3.340 -10.048 1.00 64.62 91 PRO A O 1
ATOM 654 N N . LEU A 1 92 ? -3.218 1.238 -10.846 1.00 66.44 92 LEU A N 1
ATOM 655 C CA . LEU A 1 92 ? -2.028 0.741 -10.138 1.00 66.44 92 LEU A CA 1
ATOM 656 C C . LEU A 1 92 ? -0.729 1.450 -10.552 1.00 66.44 92 LEU A C 1
ATOM 658 O O . LEU A 1 92 ? 0.198 1.539 -9.759 1.00 66.44 92 LEU A O 1
ATOM 662 N N . MET A 1 93 ? -0.670 1.984 -11.774 1.00 70.56 93 MET A N 1
ATOM 663 C CA . MET A 1 93 ? 0.532 2.603 -12.349 1.00 70.56 93 MET A CA 1
ATOM 664 C C . MET A 1 93 ? 0.491 4.135 -12.262 1.00 70.56 93 MET A C 1
ATOM 666 O O . MET A 1 93 ? 1.187 4.818 -13.005 1.00 70.56 93 MET A O 1
ATOM 670 N N . ARG A 1 94 ? -0.376 4.690 -11.406 1.00 74.75 94 ARG A N 1
ATOM 671 C CA . ARG A 1 94 ? -0.517 6.141 -11.210 1.00 74.75 94 ARG A CA 1
ATOM 672 C C . ARG A 1 94 ? 0.104 6.647 -9.917 1.00 74.75 94 ARG A C 1
ATOM 674 O O . ARG A 1 94 ? 0.069 7.851 -9.693 1.00 74.75 94 ARG A O 1
ATOM 681 N N . LEU A 1 95 ? 0.640 5.766 -9.072 1.00 80.25 95 LEU A N 1
ATOM 682 C CA . LEU A 1 95 ? 1.269 6.186 -7.823 1.00 80.25 95 LEU A CA 1
ATOM 683 C C . LEU A 1 95 ? 2.388 7.203 -8.121 1.00 80.25 95 LEU A C 1
ATOM 685 O O . LEU A 1 95 ? 3.187 6.959 -9.030 1.00 80.25 95 LEU A O 1
ATOM 689 N N . PRO A 1 96 ? 2.432 8.343 -7.406 1.00 83.19 96 PRO A N 1
ATOM 690 C CA . PRO A 1 96 ? 3.427 9.389 -7.615 1.00 83.19 96 PRO A CA 1
ATOM 691 C C . PRO A 1 96 ? 4.752 8.990 -6.957 1.00 83.19 96 PRO A C 1
ATOM 693 O O . PRO A 1 96 ? 5.180 9.586 -5.975 1.00 83.19 96 PRO A O 1
ATOM 696 N N . VAL A 1 97 ? 5.359 7.928 -7.474 1.00 86.56 97 VAL A N 1
ATOM 697 C CA . VAL A 1 97 ? 6.606 7.379 -6.951 1.00 86.56 97 VAL A CA 1
ATOM 698 C C . VAL A 1 97 ? 7.760 8.345 -7.258 1.00 86.56 97 VAL A C 1
ATOM 700 O O . VAL A 1 97 ? 7.865 8.787 -8.404 1.00 86.56 97 VAL A O 1
ATOM 703 N N . PRO A 1 98 ? 8.616 8.687 -6.277 1.00 88.06 98 PRO A N 1
ATOM 704 C CA . PRO A 1 98 ? 9.774 9.548 -6.500 1.00 88.06 98 PRO A CA 1
ATOM 705 C C . PRO A 1 98 ? 10.779 8.962 -7.498 1.00 88.06 98 PRO A C 1
ATOM 707 O O . PRO A 1 98 ? 10.914 7.742 -7.622 1.00 88.06 98 PRO A O 1
ATOM 710 N N . ASP A 1 99 ? 11.545 9.833 -8.156 1.00 87.50 99 ASP A N 1
ATOM 711 C CA . ASP A 1 99 ? 12.605 9.418 -9.076 1.00 87.50 99 ASP A CA 1
ATOM 712 C C . ASP A 1 99 ? 13.726 8.669 -8.340 1.00 87.50 99 ASP A C 1
ATOM 714 O O . ASP A 1 99 ? 14.297 9.164 -7.367 1.00 87.50 99 ASP A O 1
ATOM 718 N N . ASN A 1 100 ? 14.118 7.503 -8.860 1.00 91.06 100 ASN A N 1
ATOM 719 C CA . ASN A 1 100 ? 15.298 6.776 -8.392 1.00 91.06 100 ASN A CA 1
ATOM 720 C C . ASN A 1 100 ? 16.505 7.066 -9.310 1.00 91.06 100 ASN A C 1
ATOM 722 O O . ASN A 1 100 ? 16.456 6.751 -10.506 1.00 91.06 100 ASN A O 1
ATOM 726 N N . PRO A 1 101 ? 17.611 7.659 -8.816 1.00 88.25 101 PRO A N 1
ATOM 727 C CA . PRO A 1 101 ? 18.783 7.948 -9.643 1.00 88.25 101 PRO A CA 1
ATOM 728 C C . PRO A 1 101 ? 19.543 6.684 -10.079 1.00 88.25 101 PRO A C 1
ATOM 730 O O . PRO A 1 101 ? 20.161 6.699 -11.143 1.00 88.25 101 PRO A O 1
ATOM 733 N N . ASN A 1 102 ? 19.469 5.593 -9.310 1.00 90.25 102 ASN A N 1
ATOM 734 C CA . ASN A 1 102 ? 20.225 4.358 -9.536 1.00 90.25 102 ASN A CA 1
ATOM 735 C C . ASN A 1 102 ? 19.303 3.122 -9.511 1.00 90.25 102 ASN A C 1
ATOM 737 O O . ASN A 1 102 ? 19.399 2.312 -8.588 1.00 90.25 102 ASN A O 1
ATOM 741 N N . PRO A 1 103 ? 18.414 2.958 -10.505 1.00 93.81 103 PRO A N 1
ATOM 742 C CA . PRO A 1 103 ? 17.440 1.877 -10.496 1.00 93.81 103 PRO A CA 1
ATOM 743 C C . PRO A 1 103 ? 18.072 0.500 -10.699 1.00 93.81 103 PRO A C 1
ATOM 745 O O . PRO A 1 103 ? 19.043 0.318 -11.444 1.00 93.81 103 PRO A O 1
ATOM 748 N N . GLU A 1 104 ? 17.477 -0.492 -10.046 1.00 94.94 104 GLU A N 1
ATOM 749 C CA . GLU A 1 104 ? 17.870 -1.887 -10.174 1.00 94.94 104 GLU A CA 1
ATOM 750 C C . GLU A 1 104 ? 17.330 -2.510 -11.469 1.00 94.94 104 GLU A C 1
ATOM 752 O O . GLU A 1 104 ? 16.242 -2.149 -11.931 1.00 94.94 104 GLU A O 1
ATOM 757 N N . PRO A 1 105 ? 18.033 -3.502 -12.046 1.00 94.56 105 PRO A N 1
ATOM 758 C CA . PRO A 1 105 ? 17.516 -4.248 -13.184 1.00 94.56 105 PRO A CA 1
ATOM 759 C C . PRO A 1 105 ? 16.175 -4.916 -12.865 1.00 94.56 105 PRO A C 1
ATOM 761 O O . PRO A 1 105 ? 16.041 -5.561 -11.825 1.00 94.56 105 PRO A O 1
ATOM 764 N N . LEU A 1 106 ? 15.210 -4.822 -13.779 1.00 95.50 106 LEU A N 1
ATOM 765 C CA . LEU A 1 106 ? 13.902 -5.454 -13.631 1.00 95.50 106 LEU A CA 1
ATOM 766 C C . LEU A 1 106 ? 13.759 -6.621 -14.608 1.00 95.50 106 LEU A C 1
ATOM 768 O O . LEU A 1 106 ? 14.016 -6.494 -15.802 1.00 95.50 106 LEU A O 1
ATOM 772 N N . THR A 1 107 ? 13.313 -7.770 -14.108 1.00 95.25 107 THR A N 1
ATOM 773 C CA . THR A 1 107 ? 12.970 -8.932 -14.937 1.00 95.25 107 THR A CA 1
ATOM 774 C C . THR A 1 107 ? 11.462 -9.143 -14.956 1.00 95.25 107 THR A C 1
ATOM 776 O O . THR A 1 107 ? 10.746 -8.665 -14.075 1.00 95.25 107 THR A O 1
ATOM 779 N N . TYR A 1 108 ? 10.974 -9.904 -15.940 1.00 94.38 108 TYR A N 1
ATOM 780 C CA . TYR A 1 108 ? 9.562 -10.284 -16.012 1.00 94.38 108 TYR A CA 1
ATOM 781 C C . TYR A 1 108 ? 9.087 -10.962 -14.716 1.00 94.38 108 TYR A C 1
ATOM 783 O O . TYR A 1 108 ? 8.079 -10.566 -14.131 1.00 94.38 108 TYR A O 1
ATOM 791 N N . ASP A 1 109 ? 9.858 -11.934 -14.225 1.00 96.06 109 ASP A N 1
ATOM 792 C CA . ASP A 1 109 ? 9.539 -12.652 -12.989 1.00 96.06 109 ASP A CA 1
ATOM 793 C C . ASP A 1 109 ? 9.662 -11.754 -11.751 1.00 96.06 109 ASP A C 1
ATOM 795 O O . ASP A 1 109 ? 8.862 -11.870 -10.821 1.00 96.06 109 ASP A O 1
ATOM 799 N N . GLY A 1 110 ? 10.609 -10.809 -11.753 1.00 96.06 110 GLY A N 1
ATOM 800 C CA . GLY A 1 110 ? 10.731 -9.789 -10.711 1.00 96.06 110 GLY A CA 1
ATOM 801 C C . GLY A 1 110 ? 9.481 -8.913 -10.626 1.00 96.06 110 GLY A C 1
ATOM 802 O O . GLY A 1 110 ? 8.902 -8.759 -9.553 1.00 96.06 110 GLY A O 1
ATOM 803 N N . PHE A 1 111 ? 8.984 -8.432 -11.767 1.00 94.88 111 PHE A N 1
ATOM 804 C CA . PHE A 1 111 ? 7.773 -7.614 -11.803 1.00 94.88 111 PHE A CA 1
ATOM 805 C C . PHE A 1 111 ? 6.535 -8.404 -11.357 1.00 94.88 111 PHE A C 1
ATOM 807 O O . PHE A 1 111 ? 5.723 -7.913 -10.573 1.00 94.88 111 PHE A O 1
ATOM 814 N N . ARG A 1 112 ? 6.408 -9.670 -11.779 1.00 95.94 112 ARG A N 1
ATOM 815 C CA . ARG A 1 112 ? 5.348 -10.559 -11.276 1.00 95.94 112 ARG A CA 1
ATOM 816 C C . ARG A 1 112 ? 5.436 -10.759 -9.765 1.00 95.94 112 ARG A C 1
ATOM 818 O O . ARG A 1 112 ? 4.400 -10.794 -9.111 1.00 95.94 112 ARG A O 1
ATOM 825 N N . THR A 1 113 ? 6.643 -10.873 -9.216 1.00 97.38 113 THR A N 1
ATOM 826 C CA . THR A 1 113 ? 6.859 -11.034 -7.771 1.00 97.38 113 THR A CA 1
ATOM 827 C C . THR A 1 113 ? 6.337 -9.826 -6.992 1.00 97.38 113 THR A C 1
ATOM 829 O O . THR A 1 113 ? 5.650 -10.014 -5.990 1.00 97.38 113 THR A O 1
ATOM 832 N N . ILE A 1 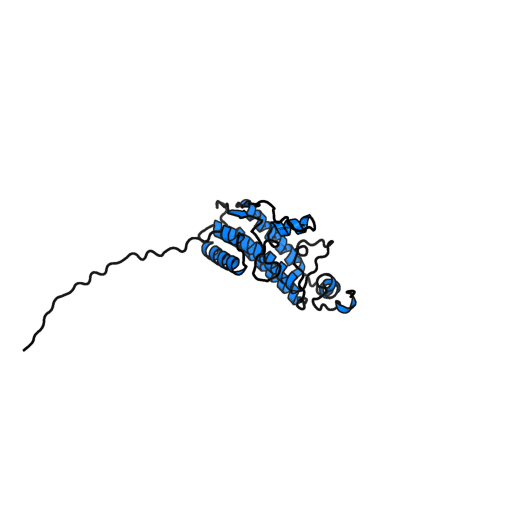114 ? 6.562 -8.603 -7.490 1.00 96.00 114 ILE A N 1
ATOM 833 C CA . ILE A 1 114 ? 5.997 -7.373 -6.904 1.00 96.00 114 ILE A CA 1
ATOM 834 C C . ILE A 1 114 ? 4.462 -7.438 -6.890 1.00 96.00 114 ILE A C 1
ATOM 836 O O . ILE A 1 114 ? 3.839 -7.225 -5.850 1.00 96.00 114 ILE A O 1
ATOM 840 N N . LEU A 1 115 ? 3.842 -7.803 -8.019 1.00 95.69 115 LEU A N 1
ATOM 841 C CA . LEU A 1 115 ? 2.381 -7.923 -8.120 1.00 95.69 115 LEU A CA 1
ATOM 842 C C . LEU A 1 115 ? 1.800 -9.004 -7.195 1.00 95.69 115 LEU A C 1
ATOM 844 O O . LEU A 1 115 ? 0.712 -8.819 -6.651 1.00 95.69 115 LEU A O 1
ATOM 848 N N . VAL A 1 116 ? 2.505 -10.125 -7.016 1.00 97.88 116 VAL A N 1
ATOM 849 C CA . VAL A 1 116 ? 2.113 -11.191 -6.081 1.00 97.88 116 VAL A CA 1
ATOM 850 C C . VAL A 1 116 ? 2.161 -10.682 -4.646 1.00 97.88 116 VAL A C 1
ATOM 852 O O . VAL A 1 116 ? 1.162 -10.792 -3.945 1.00 97.88 116 VAL A O 1
ATOM 855 N N . ALA A 1 117 ? 3.268 -10.066 -4.225 1.00 97.88 117 ALA A N 1
ATOM 856 C CA . ALA A 1 117 ? 3.405 -9.540 -2.868 1.00 97.88 117 ALA A CA 1
ATOM 857 C C . ALA A 1 117 ? 2.339 -8.475 -2.552 1.00 97.88 117 ALA A C 1
ATOM 859 O O . ALA A 1 117 ? 1.734 -8.496 -1.480 1.00 97.88 117 ALA A O 1
ATOM 860 N N . PHE A 1 118 ? 2.062 -7.590 -3.515 1.00 97.38 118 PHE A N 1
ATOM 861 C CA . PHE A 1 118 ? 0.9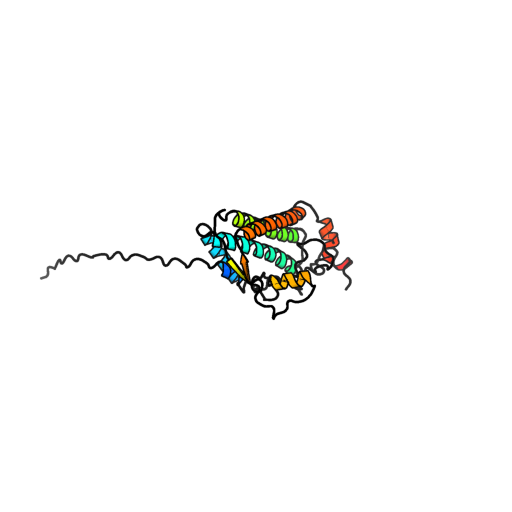77 -6.615 -3.437 1.00 97.38 118 PHE A CA 1
ATOM 862 C C . PHE A 1 118 ? -0.392 -7.283 -3.237 1.00 97.38 118 PHE A C 1
ATOM 864 O O . PHE A 1 118 ? -1.112 -6.954 -2.292 1.00 97.38 118 PHE A O 1
ATOM 871 N N . ARG A 1 119 ? -0.744 -8.249 -4.096 1.00 97.38 119 ARG A N 1
ATOM 872 C CA . ARG A 1 119 ? -2.010 -8.992 -4.014 1.00 97.38 119 ARG A CA 1
ATOM 873 C C . ARG A 1 119 ? -2.145 -9.727 -2.682 1.00 97.38 119 ARG A C 1
ATOM 875 O O . ARG A 1 119 ? -3.175 -9.601 -2.034 1.00 97.38 119 ARG A O 1
ATOM 882 N N . ASP A 1 120 ? -1.121 -10.468 -2.273 1.00 98.31 120 ASP A N 1
ATOM 883 C CA . ASP A 1 120 ? -1.158 -11.298 -1.064 1.00 98.31 120 ASP A CA 1
ATOM 884 C C . ASP A 1 120 ? -1.316 -10.428 0.196 1.00 98.31 120 ASP A C 1
ATOM 886 O O . ASP A 1 120 ? -2.010 -10.790 1.149 1.00 98.31 120 ASP A O 1
ATOM 890 N N . ARG A 1 121 ? -0.725 -9.225 0.195 1.00 98.00 121 ARG A N 1
ATOM 891 C CA . ARG A 1 121 ? -0.911 -8.264 1.286 1.00 98.00 121 ARG A CA 1
ATOM 892 C C . ARG A 1 121 ? -2.327 -7.681 1.315 1.00 98.00 121 ARG A C 1
ATOM 894 O O . ARG A 1 121 ? -2.887 -7.542 2.404 1.00 98.00 121 ARG A O 1
ATOM 901 N N . LEU A 1 122 ? -2.920 -7.378 0.158 1.00 98.25 122 LEU A N 1
ATOM 902 C CA . LEU A 1 122 ? -4.327 -6.968 0.071 1.00 98.25 122 LEU A CA 1
ATOM 903 C C . LEU A 1 122 ? -5.284 -8.083 0.504 1.00 98.25 122 LEU A C 1
ATOM 905 O O . LEU A 1 122 ? -6.281 -7.793 1.158 1.00 98.25 122 LEU A O 1
ATOM 909 N N . GLU A 1 123 ? -4.968 -9.344 0.205 1.00 98.31 123 GLU A N 1
ATOM 910 C CA . GLU A 1 123 ? -5.767 -10.496 0.638 1.00 98.31 123 GLU A CA 1
ATOM 911 C C . GLU A 1 123 ? -5.781 -10.593 2.164 1.00 98.31 123 GLU A C 1
ATOM 913 O O . GLU A 1 123 ? -6.847 -10.696 2.776 1.00 98.31 123 GLU A O 1
ATOM 918 N N . LYS A 1 124 ? -4.606 -10.452 2.798 1.00 98.00 124 LYS A N 1
ATOM 919 C CA . LYS A 1 124 ? -4.499 -10.381 4.263 1.00 98.00 124 LYS A CA 1
ATOM 920 C C . LYS A 1 124 ? -5.339 -9.230 4.827 1.00 98.00 124 LYS A C 1
ATOM 922 O O . LYS A 1 124 ? -6.065 -9.436 5.802 1.00 98.00 124 LYS A O 1
ATOM 927 N N . SER A 1 125 ? -5.276 -8.054 4.200 1.00 98.25 125 SER A N 1
ATOM 928 C CA . SER A 1 125 ? -6.067 -6.880 4.588 1.00 98.25 125 SER A CA 1
ATOM 929 C C . SER A 1 125 ? -7.570 -7.148 4.521 1.00 98.25 125 SER A C 1
ATOM 931 O O . SER A 1 125 ? -8.270 -6.968 5.521 1.00 98.25 125 SER A O 1
ATOM 933 N N . ALA A 1 126 ? -8.065 -7.638 3.382 1.00 98.12 126 ALA A N 1
ATOM 934 C CA . ALA A 1 126 ? -9.480 -7.913 3.172 1.00 98.12 126 ALA A CA 1
ATOM 935 C C . ALA A 1 126 ? -10.006 -8.973 4.151 1.00 98.12 126 ALA A C 1
ATOM 937 O O . ALA A 1 126 ? -11.069 -8.789 4.748 1.00 98.12 126 ALA A O 1
ATOM 938 N N . ALA A 1 127 ? -9.234 -10.039 4.385 1.00 97.94 127 ALA A N 1
ATOM 939 C CA . ALA A 1 127 ? -9.570 -11.071 5.361 1.00 97.94 127 ALA A CA 1
ATOM 940 C C . ALA A 1 127 ? -9.618 -10.514 6.794 1.00 97.94 127 ALA A C 1
ATOM 942 O O . ALA A 1 127 ? -10.559 -10.796 7.539 1.00 97.94 127 ALA A O 1
ATOM 943 N N . THR A 1 128 ? -8.642 -9.683 7.171 1.00 97.62 128 THR A N 1
ATOM 944 C CA . THR A 1 128 ? -8.591 -9.062 8.501 1.00 97.62 128 THR A CA 1
ATOM 945 C C . THR A 1 128 ? -9.778 -8.115 8.709 1.00 97.62 128 THR A C 1
ATOM 947 O O . THR A 1 128 ? -10.495 -8.253 9.700 1.00 97.62 128 THR A O 1
ATOM 950 N N . LEU A 1 129 ? -10.077 -7.232 7.749 1.00 97.19 129 LEU A N 1
ATOM 951 C CA . LEU A 1 129 ? -11.243 -6.332 7.789 1.00 97.19 129 LEU A CA 1
ATOM 952 C C . LEU A 1 129 ? -12.578 -7.097 7.808 1.00 97.19 129 LEU A C 1
ATOM 954 O O . LEU A 1 129 ? -13.523 -6.703 8.499 1.00 97.19 129 LEU A O 1
ATOM 958 N N . GLY A 1 130 ? -12.647 -8.220 7.092 1.00 96.50 130 GLY A N 1
ATOM 959 C CA . GLY A 1 130 ? -13.792 -9.128 7.104 1.00 96.50 130 GLY A CA 1
ATOM 960 C C . GLY A 1 130 ? -14.008 -9.822 8.451 1.00 96.50 130 GLY A C 1
ATOM 961 O O . GLY A 1 130 ? -15.133 -10.209 8.760 1.00 96.50 130 GLY A O 1
ATOM 962 N N . SER A 1 131 ? -12.965 -9.941 9.280 1.00 96.38 131 SER A N 1
ATOM 963 C CA . SER A 1 131 ? -13.063 -10.551 10.611 1.00 96.38 131 SER A CA 1
ATOM 964 C C . SER A 1 131 ? -13.577 -9.598 11.701 1.00 96.38 131 SER A C 1
ATOM 966 O O . SER A 1 131 ? -13.913 -10.054 12.796 1.00 96.38 131 SER A O 1
ATOM 968 N N . VAL A 1 132 ? -13.705 -8.292 11.414 1.00 96.00 132 VAL A N 1
ATOM 969 C CA . VAL A 1 132 ? -14.282 -7.319 12.360 1.00 96.00 132 VAL A CA 1
ATOM 970 C C . VAL A 1 132 ? -15.756 -7.671 12.623 1.00 96.00 132 VAL A C 1
ATOM 972 O O . VAL A 1 132 ? -16.548 -7.676 11.668 1.00 96.00 132 VAL A O 1
ATOM 975 N N . PRO A 1 133 ? -16.166 -7.910 13.888 1.00 93.62 133 PRO A N 1
ATOM 976 C CA . PRO A 1 133 ? -17.532 -8.304 14.223 1.00 93.62 133 PRO A CA 1
ATOM 977 C C . PRO A 1 133 ? -18.582 -7.328 13.679 1.00 93.62 133 PRO A C 1
ATOM 979 O O . PRO A 1 133 ? -18.419 -6.113 13.762 1.00 93.62 133 PRO A O 1
ATOM 982 N N . ALA A 1 134 ? -19.694 -7.851 13.155 1.00 87.75 134 ALA A N 1
ATOM 983 C CA . ALA A 1 134 ? -20.698 -7.042 12.453 1.00 87.75 134 ALA A CA 1
ATOM 984 C C . ALA A 1 134 ? -21.335 -5.930 13.313 1.00 87.75 134 ALA A C 1
ATOM 986 O O . ALA A 1 134 ? -21.736 -4.905 12.775 1.00 87.75 134 ALA A O 1
ATOM 987 N N . GLY A 1 135 ? -21.428 -6.137 14.632 1.00 89.31 135 GLY A N 1
ATOM 988 C CA . GLY A 1 135 ? -21.955 -5.160 15.592 1.00 89.31 135 GLY A CA 1
ATOM 989 C C . GLY A 1 135 ? -20.883 -4.395 16.372 1.00 89.31 135 GLY A C 1
ATOM 990 O O . GLY A 1 135 ? -21.216 -3.782 17.381 1.00 89.31 135 GLY A O 1
ATOM 991 N N . ALA A 1 136 ? -19.609 -4.482 15.973 1.00 92.06 136 ALA A N 1
ATOM 992 C CA . ALA A 1 136 ? -18.542 -3.725 16.616 1.00 92.06 136 ALA A CA 1
ATOM 993 C C . ALA A 1 136 ? -18.723 -2.222 16.361 1.00 92.06 136 ALA A C 1
ATOM 995 O O . ALA A 1 136 ? -18.865 -1.796 15.214 1.00 92.06 136 ALA A O 1
ATOM 996 N N . ASP A 1 137 ? -18.683 -1.436 17.435 1.00 92.62 137 ASP A N 1
ATOM 997 C CA . ASP A 1 137 ? -18.605 0.019 17.352 1.00 92.62 137 ASP A CA 1
ATOM 998 C C . ASP A 1 137 ? -17.158 0.412 17.039 1.00 92.62 137 ASP A C 1
ATOM 1000 O O . ASP A 1 137 ? -16.259 0.229 17.861 1.00 92.62 137 ASP A O 1
ATOM 1004 N N . ILE A 1 138 ? -16.931 0.878 15.812 1.00 95.12 138 ILE A N 1
ATOM 1005 C CA . ILE A 1 138 ? -15.626 1.321 15.331 1.00 95.12 138 ILE A CA 1
ATOM 1006 C C . ILE A 1 138 ? -15.685 2.824 15.127 1.00 95.12 138 ILE A C 1
ATOM 1008 O O . ILE A 1 138 ? -16.592 3.341 14.477 1.00 95.12 138 ILE A O 1
ATOM 1012 N N . GLY A 1 139 ? -14.672 3.515 15.632 1.00 94.19 139 GLY A N 1
ATOM 1013 C CA . GLY A 1 139 ? -14.485 4.918 15.331 1.00 94.19 139 GLY A CA 1
ATOM 1014 C C . GLY A 1 139 ? -13.077 5.366 15.653 1.00 94.19 139 GLY A C 1
ATOM 1015 O O . GLY A 1 139 ? -12.763 5.641 16.813 1.00 94.19 139 GLY A O 1
ATOM 1016 N N . ILE A 1 140 ? -12.253 5.431 14.615 1.00 94.44 140 ILE A N 1
ATOM 1017 C CA . ILE A 1 140 ? -10.838 5.784 14.706 1.00 94.44 140 ILE A CA 1
ATOM 1018 C C . ILE A 1 140 ? -10.643 7.118 14.005 1.00 94.44 140 ILE A C 1
ATOM 1020 O O . ILE A 1 140 ? -11.029 7.281 12.849 1.00 94.44 140 ILE A O 1
ATOM 1024 N N . GLU A 1 141 ? -10.064 8.079 14.714 1.00 95.25 141 GLU A N 1
ATOM 1025 C CA . GLU A 1 141 ? -9.687 9.359 14.126 1.00 95.25 141 GLU A CA 1
ATOM 1026 C C . GLU A 1 141 ? -8.341 9.215 13.422 1.00 95.25 141 GLU A C 1
ATOM 1028 O O . GLU A 1 141 ? -7.381 8.708 13.998 1.00 95.25 141 GLU A O 1
ATOM 1033 N N . VAL A 1 142 ? -8.291 9.630 12.158 1.00 94.50 142 VAL A N 1
ATOM 1034 C CA . VAL A 1 142 ? -7.092 9.569 11.322 1.00 94.50 142 VAL A CA 1
ATOM 1035 C C . VAL A 1 142 ? -6.917 10.907 10.621 1.00 94.50 142 VAL A C 1
ATOM 1037 O O . VAL A 1 142 ? -7.828 11.392 9.947 1.00 94.50 142 VAL A O 1
ATOM 1040 N N . ASP A 1 143 ? -5.737 11.501 10.771 1.00 93.50 143 ASP A N 1
ATOM 1041 C CA . ASP A 1 143 ? -5.321 12.690 10.031 1.00 93.50 143 ASP A CA 1
ATOM 1042 C C . ASP A 1 143 ? -4.666 12.276 8.709 1.00 93.50 143 ASP A C 1
ATOM 1044 O O . ASP A 1 143 ? -3.567 11.719 8.688 1.00 93.50 143 ASP A O 1
ATOM 1048 N N . LEU A 1 144 ? -5.325 12.566 7.584 1.00 91.56 144 LEU A N 1
ATOM 1049 C CA . LEU A 1 144 ? -4.821 12.205 6.255 1.00 91.56 144 LEU A CA 1
ATOM 1050 C C . LEU A 1 144 ? -3.557 12.975 5.847 1.00 91.56 144 LEU A C 1
ATOM 1052 O O . LEU A 1 144 ? -2.918 12.609 4.862 1.00 91.56 144 LEU A O 1
ATOM 1056 N N . THR A 1 145 ? -3.191 14.030 6.580 1.00 90.69 145 THR A N 1
ATOM 1057 C CA . THR A 1 145 ? -1.904 14.723 6.404 1.00 90.69 145 THR A CA 1
ATOM 1058 C C . THR A 1 145 ? -0.745 13.992 7.089 1.00 90.69 145 THR A C 1
ATOM 1060 O O . THR A 1 145 ? 0.412 14.306 6.821 1.00 90.69 145 THR A O 1
ATOM 1063 N N . ARG A 1 146 ? -1.041 13.008 7.951 1.00 91.56 146 ARG A N 1
ATOM 1064 C CA . ARG A 1 146 ? -0.054 12.186 8.676 1.00 91.56 146 ARG A CA 1
ATOM 1065 C C . ARG A 1 146 ? -0.029 10.736 8.222 1.00 91.56 146 ARG A C 1
ATOM 1067 O O . ARG A 1 146 ? 1.038 10.139 8.197 1.00 91.56 146 ARG A O 1
ATOM 1074 N N . LEU A 1 147 ? -1.185 10.195 7.844 1.00 93.50 147 LEU A N 1
ATOM 1075 C CA . LEU A 1 147 ? -1.285 8.877 7.231 1.00 93.50 147 LEU A CA 1
ATOM 1076 C C . LEU A 1 147 ? -0.432 8.844 5.966 1.00 93.50 147 LEU A C 1
ATOM 1078 O O . LEU A 1 147 ? -0.785 9.520 5.006 1.00 93.50 147 LEU A O 1
ATOM 1082 N N . GLY A 1 148 ? 0.636 8.054 5.942 1.00 92.62 148 GLY A N 1
ATOM 1083 C CA . GLY A 1 148 ? 1.527 7.952 4.788 1.00 92.62 148 GLY A CA 1
ATOM 1084 C C . GLY A 1 148 ? 2.030 6.537 4.530 1.00 92.62 148 GLY A C 1
ATOM 1085 O O . GLY A 1 148 ? 1.815 5.618 5.326 1.00 92.62 148 GLY A O 1
ATOM 1086 N N . ILE A 1 149 ? 2.674 6.382 3.379 1.00 94.00 149 ILE A N 1
ATOM 1087 C CA . ILE A 1 149 ? 3.382 5.176 2.941 1.00 94.00 149 ILE A CA 1
ATOM 1088 C C . ILE A 1 149 ? 4.776 5.594 2.481 1.00 94.00 149 ILE A C 1
ATOM 1090 O O . ILE A 1 149 ? 4.904 6.659 1.902 1.00 94.00 149 ILE A O 1
ATOM 1094 N N . ASP A 1 150 ? 5.791 4.780 2.723 1.00 95.31 150 ASP A N 1
ATOM 1095 C CA . ASP A 1 150 ? 7.156 5.010 2.246 1.00 95.31 150 ASP A CA 1
ATOM 1096 C C . ASP A 1 150 ? 7.208 4.730 0.732 1.00 95.31 150 ASP A C 1
ATOM 1098 O O . ASP A 1 150 ? 7.113 3.586 0.281 1.00 95.31 150 ASP A O 1
ATOM 1102 N N . LEU A 1 151 ? 7.259 5.783 -0.084 1.00 92.19 151 LEU A N 1
ATOM 1103 C CA . LEU A 1 151 ? 7.239 5.660 -1.541 1.0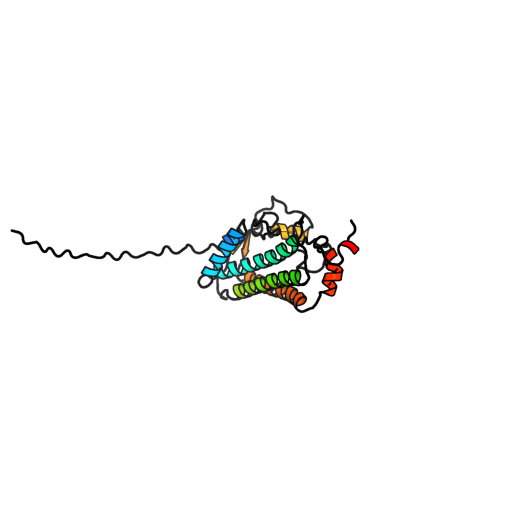0 92.19 151 LEU A CA 1
ATOM 1104 C C . LEU A 1 151 ? 8.636 5.410 -2.116 1.00 92.19 151 LEU A C 1
ATOM 1106 O O . LEU A 1 151 ? 8.727 4.915 -3.242 1.00 92.19 151 LEU A O 1
ATOM 1110 N N . ASN A 1 152 ? 9.697 5.789 -1.399 1.00 91.81 152 ASN A N 1
ATOM 1111 C CA . ASN A 1 152 ? 11.082 5.759 -1.878 1.00 91.81 152 ASN A CA 1
ATOM 1112 C C . ASN A 1 152 ? 11.948 4.649 -1.236 1.00 91.81 152 ASN A C 1
ATOM 1114 O O . ASN A 1 152 ? 13.112 4.488 -1.601 1.00 91.81 152 ASN A O 1
ATOM 1118 N N . GLU A 1 153 ? 11.375 3.859 -0.330 1.00 92.00 153 GLU A N 1
ATOM 1119 C CA . GLU A 1 153 ? 12.029 2.790 0.430 1.00 92.00 153 GLU A CA 1
ATOM 1120 C C . GLU A 1 153 ? 13.193 3.263 1.330 1.00 92.00 153 GLU A C 1
ATOM 1122 O O . GLU A 1 153 ? 14.139 2.502 1.573 1.00 92.00 153 GLU A O 1
ATOM 1127 N N . ASP A 1 154 ? 13.159 4.502 1.837 1.00 93.88 154 ASP A N 1
ATOM 1128 C CA . ASP A 1 154 ? 14.187 5.044 2.744 1.00 93.88 154 ASP A CA 1
ATOM 1129 C C . ASP A 1 154 ? 13.923 4.758 4.239 1.00 93.88 154 ASP A C 1
ATOM 1131 O O . ASP A 1 154 ? 14.775 5.013 5.105 1.00 93.88 154 ASP A O 1
ATOM 1135 N N . GLY A 1 155 ? 12.771 4.158 4.549 1.00 95.25 155 GLY A N 1
ATOM 1136 C CA . GLY A 1 155 ? 12.337 3.774 5.887 1.00 95.25 155 GLY A CA 1
ATOM 1137 C C . GLY A 1 155 ? 11.710 4.909 6.700 1.00 95.25 155 GLY A C 1
ATOM 1138 O O . GLY A 1 155 ? 11.274 4.668 7.836 1.00 95.25 155 GLY A O 1
ATOM 1139 N N . GLN A 1 156 ? 11.666 6.131 6.169 1.00 96.56 156 GLN A N 1
ATOM 1140 C CA . GLN A 1 156 ? 10.890 7.245 6.702 1.00 96.56 156 GLN A CA 1
ATOM 1141 C C . GLN A 1 156 ? 9.534 7.326 5.996 1.00 96.56 156 GLN A C 1
ATOM 1143 O O . GLN A 1 156 ? 9.349 6.825 4.899 1.00 96.56 156 GLN A O 1
ATOM 1148 N N . ILE A 1 157 ? 8.562 7.934 6.669 1.00 93.88 157 ILE A N 1
ATOM 1149 C CA . ILE A 1 157 ? 7.277 8.307 6.075 1.00 93.88 157 ILE A CA 1
ATOM 1150 C C . ILE A 1 157 ? 7.248 9.831 6.087 1.00 93.88 157 ILE A C 1
ATOM 1152 O O . ILE A 1 157 ? 6.950 10.462 7.111 1.00 93.88 157 ILE A O 1
ATOM 1156 N N . ALA A 1 158 ? 7.666 10.427 4.977 1.00 91.81 158 ALA A N 1
ATOM 1157 C CA . ALA A 1 158 ? 7.810 11.865 4.850 1.00 91.81 158 ALA A CA 1
ATOM 1158 C C . ALA A 1 158 ? 6.447 12.556 4.614 1.00 91.81 158 ALA A C 1
ATOM 1160 O O . ALA A 1 158 ? 5.492 11.941 4.135 1.00 91.81 158 ALA A O 1
ATOM 1161 N N . PRO A 1 159 ? 6.300 13.855 4.950 1.00 88.94 159 PRO A N 1
ATOM 1162 C CA . PRO A 1 159 ? 5.025 14.565 4.790 1.00 88.94 159 PRO A CA 1
ATOM 1163 C C . PRO A 1 159 ? 4.482 14.604 3.350 1.00 88.94 159 PRO A C 1
ATOM 1165 O O . PRO A 1 159 ? 3.268 14.665 3.143 1.00 88.94 159 PRO A O 1
ATOM 1168 N N . ASP A 1 160 ? 5.363 14.581 2.352 1.00 88.12 160 ASP A N 1
ATOM 1169 C CA . ASP A 1 160 ? 5.033 14.511 0.925 1.00 88.12 160 ASP A CA 1
ATOM 1170 C C . ASP A 1 160 ? 4.601 13.112 0.460 1.00 88.12 160 ASP A C 1
ATOM 1172 O O . ASP A 1 160 ? 4.038 12.974 -0.625 1.00 88.12 160 ASP A O 1
ATOM 1176 N N . GLU A 1 161 ? 4.746 12.105 1.318 1.00 91.00 161 GLU A N 1
ATOM 1177 C CA . GLU A 1 161 ? 4.257 10.740 1.117 1.00 91.00 161 GLU A CA 1
ATOM 1178 C C . GLU A 1 161 ? 2.958 10.462 1.899 1.00 91.00 161 GLU A C 1
ATOM 1180 O O . GLU A 1 161 ? 2.450 9.337 1.953 1.00 91.00 161 GLU A O 1
ATOM 1185 N N . SER A 1 162 ? 2.376 11.509 2.494 1.00 91.94 162 SER A N 1
ATOM 1186 C CA . SER A 1 162 ? 1.061 11.440 3.130 1.00 91.94 162 SER A CA 1
ATOM 1187 C C . SER A 1 162 ? -0.057 11.194 2.110 1.00 91.94 162 SER A C 1
ATOM 1189 O O . SER A 1 162 ? 0.014 11.587 0.944 1.00 91.94 162 SER A O 1
ATOM 1191 N N . ALA A 1 163 ? -1.164 10.606 2.554 1.00 90.50 163 ALA A N 1
ATOM 1192 C CA . ALA A 1 163 ? -2.349 10.361 1.745 1.00 90.50 163 ALA A CA 1
ATOM 1193 C C . ALA A 1 163 ? -2.888 11.667 1.142 1.00 90.50 163 ALA A C 1
ATOM 1195 O O . ALA A 1 163 ? -3.260 11.702 -0.033 1.00 90.50 163 ALA A O 1
ATOM 1196 N N . ALA A 1 164 ? -2.887 12.761 1.913 1.00 88.56 164 ALA A N 1
ATOM 1197 C CA . ALA A 1 164 ? -3.241 14.089 1.420 1.00 88.56 164 ALA A CA 1
ATOM 1198 C C . ALA A 1 164 ? -2.310 14.555 0.287 1.00 88.56 164 ALA A C 1
ATOM 1200 O O . ALA A 1 164 ? -2.791 15.068 -0.729 1.00 88.56 164 ALA A O 1
ATOM 1201 N N . ALA A 1 165 ? -1.000 14.344 0.432 1.00 87.25 165 ALA A N 1
ATOM 1202 C CA . ALA A 1 165 ? -0.014 14.707 -0.575 1.00 87.25 165 ALA A CA 1
ATOM 1203 C C . ALA A 1 165 ? -0.151 13.878 -1.862 1.00 87.25 165 ALA A C 1
ATOM 1205 O O . ALA A 1 165 ? -0.219 14.436 -2.962 1.0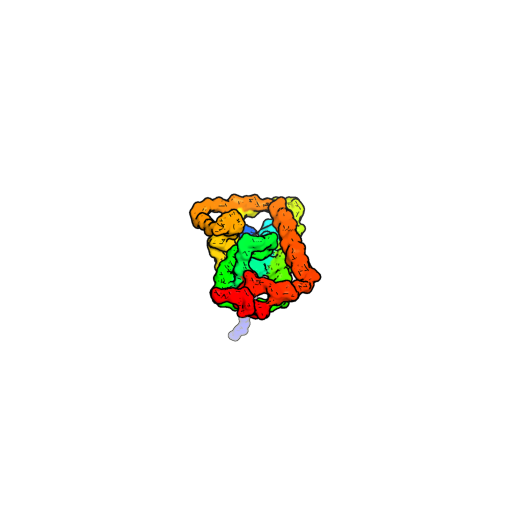0 87.25 165 ALA A O 1
ATOM 1206 N N . ILE A 1 166 ? -0.306 12.561 -1.720 1.00 87.38 166 ILE A N 1
ATOM 1207 C CA . ILE A 1 166 ? -0.531 11.628 -2.828 1.00 87.38 166 ILE A CA 1
ATOM 1208 C C . ILE A 1 166 ? -1.812 11.999 -3.589 1.00 87.38 166 ILE A C 1
ATOM 1210 O O . ILE A 1 166 ? -1.789 12.140 -4.813 1.00 87.38 166 ILE A O 1
ATOM 1214 N N . MET A 1 167 ? -2.930 12.231 -2.890 1.00 84.25 167 MET A N 1
ATOM 1215 C CA . MET A 1 167 ? -4.191 12.645 -3.521 1.00 84.25 167 MET A CA 1
ATOM 1216 C C . MET A 1 167 ? -4.073 13.990 -4.252 1.00 84.25 167 MET A C 1
ATOM 1218 O O . MET A 1 167 ? -4.655 14.159 -5.330 1.00 84.25 167 MET A O 1
ATOM 1222 N N . ALA A 1 168 ? -3.326 14.948 -3.692 1.00 83.25 168 ALA A N 1
ATOM 1223 C CA . ALA A 1 168 ? -3.080 16.239 -4.329 1.00 83.25 168 ALA A CA 1
ATOM 1224 C C . ALA A 1 168 ? -2.285 16.083 -5.636 1.00 83.25 168 ALA A C 1
ATOM 1226 O O . ALA A 1 168 ? -2.687 16.653 -6.658 1.00 83.25 168 ALA A O 1
ATOM 1227 N N . SER A 1 169 ? -1.235 15.257 -5.619 1.00 81.62 169 SER A N 1
ATOM 1228 C CA . SER A 1 169 ? -0.418 14.936 -6.793 1.00 81.62 169 SER A CA 1
ATOM 1229 C C . SER A 1 169 ? -1.261 14.304 -7.908 1.00 81.62 169 SER A C 1
ATOM 1231 O O . SER A 1 169 ? -1.271 14.794 -9.040 1.00 81.62 169 SER A O 1
ATOM 1233 N N . LEU A 1 170 ? -2.093 13.313 -7.564 1.00 78.19 170 LEU A N 1
ATOM 1234 C CA . LEU A 1 170 ? -2.994 12.632 -8.503 1.00 78.19 170 LEU A CA 1
ATOM 1235 C C . LEU A 1 170 ? -4.067 13.550 -9.115 1.00 78.19 170 LEU A C 1
ATOM 1237 O O . LEU A 1 170 ? -4.467 13.349 -10.261 1.00 78.19 170 LEU A O 1
ATOM 1241 N N . SER A 1 171 ? -4.565 14.534 -8.358 1.00 73.69 171 SER A N 1
ATOM 1242 C CA . SER A 1 171 ? -5.700 15.374 -8.777 1.00 73.69 171 SER A CA 1
ATOM 1243 C C . SER A 1 171 ? -5.295 16.601 -9.593 1.00 73.69 171 SER A C 1
ATOM 1245 O O . SER A 1 171 ? -6.092 17.094 -10.391 1.00 73.69 171 SER A O 1
ATOM 1247 N N . ARG A 1 172 ? -4.104 17.160 -9.346 1.00 59.59 172 ARG A N 1
ATOM 1248 C CA . ARG A 1 172 ? -3.712 18.477 -9.878 1.00 59.59 172 ARG A CA 1
ATOM 1249 C C . ARG A 1 172 ? -2.344 18.509 -10.558 1.00 59.59 172 ARG A C 1
ATOM 1251 O O . ARG A 1 172 ? -1.974 19.572 -11.049 1.00 59.59 172 ARG A O 1
ATOM 1258 N N . GLY A 1 173 ? -1.594 17.402 -10.580 1.00 56.72 173 GLY A N 1
ATOM 1259 C CA . GLY A 1 173 ? -0.211 17.391 -11.074 1.00 56.72 173 GLY A CA 1
ATOM 1260 C C . GLY A 1 173 ? 0.697 18.382 -10.333 1.00 56.72 173 GLY A C 1
ATOM 1261 O O . GLY A 1 173 ? 1.672 18.864 -10.899 1.00 56.72 173 GLY A O 1
ATOM 1262 N N . GLY A 1 174 ? 0.332 18.753 -9.102 1.00 53.31 174 GLY A N 1
ATOM 1263 C CA . GLY A 1 174 ? 0.976 19.805 -8.325 1.00 53.31 174 GLY A CA 1
ATOM 1264 C C . GLY A 1 174 ? 1.275 19.345 -6.904 1.00 53.31 174 GLY A C 1
ATOM 1265 O O . GLY A 1 174 ? 0.573 18.490 -6.363 1.00 53.31 174 GLY A O 1
ATOM 1266 N N . ALA A 1 175 ? 2.320 19.932 -6.320 1.00 54.03 175 ALA A N 1
ATOM 1267 C CA . ALA A 1 175 ? 2.775 19.623 -4.973 1.00 54.03 175 ALA A CA 1
ATOM 1268 C C . ALA A 1 175 ? 1.708 19.965 -3.908 1.00 54.03 175 ALA A C 1
ATOM 1270 O O . ALA A 1 175 ? 0.885 20.866 -4.121 1.00 54.03 175 ALA A O 1
ATOM 1271 N N . PRO A 1 176 ? 1.713 19.266 -2.761 1.00 54.53 176 PRO A N 1
ATOM 1272 C CA . PRO A 1 176 ? 0.823 19.564 -1.643 1.00 54.53 176 PRO A CA 1
ATOM 1273 C C . PRO A 1 176 ? 1.118 20.965 -1.098 1.00 54.53 176 PRO A C 1
ATOM 1275 O O . PRO A 1 176 ? 2.268 21.401 -1.102 1.00 54.53 176 PRO A O 1
ATOM 1278 N N . ASP A 1 177 ? 0.097 21.667 -0.601 1.00 62.12 177 ASP A N 1
ATOM 1279 C CA . ASP A 1 177 ? 0.320 22.882 0.185 1.00 62.12 177 ASP A CA 1
ATOM 1280 C C . ASP A 1 177 ? 0.792 22.465 1.591 1.00 62.12 177 ASP A C 1
ATOM 1282 O O . ASP A 1 177 ? 0.004 21.862 2.325 1.00 62.12 177 ASP A O 1
ATOM 1286 N N . PRO A 1 178 ? 2.046 22.755 1.993 1.00 57.59 178 PRO A N 1
ATOM 1287 C CA . PRO A 1 178 ? 2.560 22.381 3.310 1.00 57.59 178 PRO A CA 1
ATOM 1288 C C . PRO A 1 178 ? 1.847 23.106 4.464 1.00 57.59 178 PRO A C 1
ATOM 1290 O O . PRO A 1 178 ? 2.044 22.741 5.621 1.00 57.59 178 PRO A O 1
ATOM 1293 N N . ALA A 1 179 ? 1.027 24.124 4.173 1.00 57.97 179 ALA A N 1
ATOM 1294 C CA . ALA A 1 179 ? 0.192 24.829 5.141 1.00 57.97 179 ALA A CA 1
ATOM 1295 C C . ALA A 1 179 ? -1.276 24.353 5.149 1.00 57.97 179 ALA A C 1
ATOM 1297 O O . ALA A 1 179 ? -2.122 25.001 5.774 1.00 57.97 179 ALA A O 1
ATOM 1298 N N . ALA A 1 180 ? -1.600 23.247 4.465 1.00 63.34 180 ALA A N 1
ATOM 1299 C CA . ALA A 1 180 ? -2.946 22.689 4.489 1.00 63.34 180 ALA A CA 1
ATOM 1300 C C . ALA A 1 180 ? -3.361 22.343 5.936 1.00 63.34 180 ALA A C 1
ATOM 1302 O O . ALA A 1 180 ? -2.577 21.743 6.676 1.00 63.34 180 ALA A O 1
ATOM 1303 N N . PRO A 1 181 ? -4.575 22.730 6.371 1.00 71.69 181 PRO A N 1
ATOM 1304 C CA . PRO A 1 181 ? -5.059 22.393 7.704 1.00 71.69 181 PRO A CA 1
ATOM 1305 C C . PRO A 1 181 ? -5.128 20.872 7.886 1.00 71.69 181 PRO A C 1
ATOM 1307 O O . PRO A 1 181 ? -5.329 20.141 6.914 1.00 71.69 181 PRO A O 1
ATOM 1310 N N . ALA A 1 182 ? -5.000 20.416 9.139 1.00 77.69 182 ALA A N 1
ATOM 1311 C CA . ALA A 1 182 ? -5.165 19.008 9.494 1.00 77.69 182 ALA A CA 1
ATOM 1312 C C . ALA A 1 182 ? -6.470 18.466 8.898 1.00 77.69 182 ALA A C 1
ATOM 1314 O O . ALA A 1 182 ? -7.532 19.087 9.026 1.00 77.69 182 ALA A O 1
ATOM 1315 N N . LEU A 1 183 ? -6.373 17.322 8.226 1.00 87.69 183 LEU A N 1
ATOM 1316 C CA . LEU A 1 183 ? -7.482 16.720 7.503 1.00 87.69 183 LEU A CA 1
ATOM 1317 C C . LEU A 1 183 ? -7.900 15.447 8.237 1.00 87.69 183 LEU A C 1
ATOM 1319 O O . LEU A 1 183 ? -7.685 14.326 7.774 1.00 87.69 183 LEU A O 1
ATOM 1323 N N . THR A 1 184 ? -8.446 15.656 9.434 1.00 92.81 184 THR A N 1
ATOM 1324 C CA . THR A 1 184 ? -8.846 14.592 10.353 1.00 92.81 184 THR A CA 1
ATOM 1325 C C . THR A 1 184 ? -10.257 14.112 10.049 1.00 92.81 184 THR A C 1
ATOM 1327 O O . THR A 1 184 ? -11.207 14.896 10.050 1.00 92.81 184 THR A O 1
ATOM 1330 N N . PHE A 1 185 ? -10.398 12.806 9.845 1.00 92.81 185 PHE A N 1
ATOM 1331 C CA . PHE A 1 185 ? -11.682 12.129 9.702 1.00 92.81 185 PHE A CA 1
ATOM 1332 C C . PHE A 1 185 ? -11.820 11.026 10.745 1.00 92.81 185 PHE A C 1
ATOM 1334 O O . PHE A 1 185 ? -10.842 10.373 11.104 1.00 92.81 185 PHE A O 1
ATOM 1341 N N . ARG A 1 186 ? -13.048 10.802 11.215 1.00 95.50 186 ARG A N 1
ATOM 1342 C CA . ARG A 1 186 ? -13.391 9.647 12.045 1.00 95.50 186 ARG A CA 1
ATOM 1343 C C . ARG A 1 186 ? -13.923 8.548 11.135 1.00 95.50 186 ARG A C 1
ATOM 1345 O O . ARG A 1 186 ? -15.021 8.693 10.608 1.00 95.50 186 ARG A O 1
ATOM 1352 N N . PHE A 1 187 ? -13.146 7.484 10.977 1.00 95.25 187 PHE A N 1
ATOM 1353 C CA . PHE A 1 187 ? -13.508 6.321 10.177 1.00 95.25 187 PHE A CA 1
ATOM 1354 C C . PHE A 1 187 ? -14.287 5.309 11.006 1.00 95.25 187 PHE A C 1
ATOM 1356 O O . PHE A 1 187 ? -13.868 4.962 12.117 1.00 95.25 187 PHE A O 1
ATOM 1363 N N . ASP A 1 188 ? -15.398 4.831 10.459 1.00 95.56 188 ASP A N 1
ATOM 1364 C CA . ASP A 1 188 ? -16.305 3.896 11.111 1.00 95.56 188 ASP A CA 1
ATOM 1365 C C . ASP A 1 188 ? -16.306 2.500 10.459 1.00 95.56 188 ASP A C 1
ATOM 1367 O O . ASP A 1 188 ? -15.507 2.160 9.582 1.00 95.56 188 ASP A O 1
ATOM 1371 N N . ARG A 1 189 ? -17.211 1.627 10.915 1.00 94.31 189 ARG A N 1
ATOM 1372 C CA . ARG A 1 189 ? -17.307 0.258 10.395 1.00 94.31 189 ARG A CA 1
ATOM 1373 C C . ARG A 1 189 ? -17.694 0.204 8.911 1.00 94.31 189 ARG A C 1
ATOM 1375 O O . ARG A 1 189 ? -17.267 -0.735 8.228 1.00 94.31 189 ARG A O 1
ATOM 1382 N N . ALA A 1 190 ? -18.508 1.145 8.432 1.00 94.94 190 ALA A N 1
ATOM 1383 C CA . ALA A 1 190 ? -18.929 1.223 7.038 1.00 94.94 190 ALA A CA 1
ATOM 1384 C C . ALA A 1 190 ? -17.747 1.576 6.130 1.00 94.94 190 ALA A C 1
ATOM 1386 O O . ALA A 1 190 ? -17.586 0.946 5.081 1.00 94.94 190 ALA A O 1
ATOM 1387 N N . ASP A 1 191 ? -16.866 2.471 6.579 1.00 96.06 191 ASP A N 1
ATOM 1388 C CA . ASP A 1 191 ? -15.612 2.770 5.880 1.00 96.06 191 ASP A CA 1
ATOM 1389 C C . ASP A 1 191 ? -14.711 1.532 5.765 1.00 96.06 191 ASP A C 1
ATOM 1391 O O . ASP A 1 191 ? -14.099 1.292 4.725 1.00 96.06 191 ASP A O 1
ATOM 1395 N N . GLY A 1 192 ? -14.701 0.671 6.788 1.00 95.62 192 GLY A N 1
ATOM 1396 C CA . GLY A 1 192 ? -14.009 -0.620 6.733 1.00 95.62 192 GLY A CA 1
ATOM 1397 C C . GLY A 1 192 ? -14.557 -1.572 5.668 1.00 95.62 192 GLY A C 1
ATOM 1398 O O . GLY A 1 192 ? -13.779 -2.259 5.008 1.00 95.62 192 GLY A O 1
ATOM 1399 N N . TYR A 1 193 ? -15.879 -1.615 5.461 1.00 96.62 193 TYR A N 1
ATOM 1400 C CA . TYR A 1 193 ? -16.463 -2.403 4.365 1.00 96.62 193 TYR A CA 1
ATOM 1401 C C . TYR A 1 193 ? -16.098 -1.827 2.997 1.00 96.62 193 TYR A C 1
ATOM 1403 O O . TYR A 1 193 ? -15.817 -2.588 2.070 1.00 96.62 193 TYR A O 1
ATOM 1411 N N . TRP A 1 194 ? -16.078 -0.497 2.869 1.00 97.06 194 TRP A N 1
ATOM 1412 C CA . TRP A 1 194 ? -15.623 0.156 1.645 1.00 97.06 194 TRP A CA 1
ATOM 1413 C C . TRP A 1 194 ? -14.159 -0.184 1.352 1.00 97.06 194 TRP A C 1
ATOM 1415 O O . TRP A 1 194 ? -13.843 -0.614 0.242 1.00 97.06 194 TRP A O 1
ATOM 1425 N N . LEU A 1 195 ? -13.285 -0.084 2.358 1.00 96.56 195 LEU A N 1
ATOM 1426 C CA . LEU A 1 195 ? -11.862 -0.386 2.218 1.00 96.56 195 LEU A CA 1
ATOM 1427 C C . LEU A 1 195 ? -11.625 -1.862 1.876 1.00 96.56 195 LEU A C 1
ATOM 1429 O O . LEU A 1 195 ? -10.829 -2.161 0.989 1.00 96.56 195 LEU A O 1
ATOM 1433 N N . GLN A 1 196 ? -12.364 -2.777 2.509 1.00 97.38 196 GLN A N 1
ATOM 1434 C CA . GLN A 1 196 ? -12.341 -4.203 2.177 1.00 97.38 196 GLN A CA 1
ATOM 1435 C C . GLN A 1 196 ? -12.736 -4.438 0.713 1.00 97.38 196 GLN A C 1
ATOM 1437 O O . GLN A 1 196 ? -12.017 -5.111 -0.021 1.00 97.38 196 GLN A O 1
ATOM 1442 N N . GLY A 1 197 ? -13.850 -3.856 0.257 1.00 97.00 197 GLY A N 1
ATOM 1443 C CA . GLY A 1 197 ? -14.283 -3.977 -1.137 1.00 97.00 197 GLY A CA 1
ATOM 1444 C C . GLY A 1 197 ? -13.283 -3.370 -2.125 1.00 97.00 197 GLY A C 1
ATOM 1445 O O . GLY A 1 197 ? -13.081 -3.901 -3.218 1.00 97.00 197 GLY A O 1
ATOM 1446 N N . TYR A 1 198 ? -12.613 -2.284 -1.741 1.00 95.50 198 TYR A N 1
ATOM 1447 C CA . TYR A 1 198 ? -11.577 -1.673 -2.564 1.00 95.50 198 TYR A CA 1
ATOM 1448 C C . TYR A 1 198 ? -10.304 -2.531 -2.627 1.00 95.50 198 TYR A C 1
ATOM 1450 O O . TYR A 1 198 ? -9.718 -2.664 -3.702 1.00 95.50 198 TYR A O 1
ATOM 1458 N N . ALA A 1 199 ? -9.919 -3.187 -1.528 1.00 96.25 199 ALA A N 1
ATOM 1459 C CA . ALA A 1 199 ? -8.842 -4.175 -1.524 1.00 96.25 199 ALA A CA 1
ATOM 1460 C C . ALA A 1 199 ? -9.134 -5.321 -2.506 1.00 96.25 199 ALA A C 1
ATOM 1462 O O . ALA A 1 199 ? -8.293 -5.629 -3.348 1.00 96.25 199 ALA A O 1
ATOM 1463 N N . GLU A 1 200 ? -10.350 -5.874 -2.481 1.00 96.19 200 GLU A N 1
ATOM 1464 C CA . GLU A 1 200 ? -10.813 -6.900 -3.431 1.00 96.19 200 GLU A CA 1
ATOM 1465 C C . GLU A 1 200 ? -10.737 -6.423 -4.890 1.00 96.19 200 GLU A C 1
ATOM 1467 O O . GLU A 1 200 ? -10.261 -7.137 -5.776 1.00 96.19 200 GLU A O 1
ATOM 1472 N N . PHE A 1 201 ? -11.139 -5.179 -5.156 1.00 94.50 201 PHE A N 1
ATOM 1473 C CA . PHE A 1 201 ? -11.033 -4.585 -6.488 1.00 94.50 201 PHE A CA 1
ATOM 1474 C C . PHE A 1 201 ? -9.576 -4.457 -6.968 1.00 94.50 201 PHE A C 1
ATOM 1476 O O . PHE A 1 201 ? -9.268 -4.783 -8.119 1.00 94.50 201 PHE A O 1
ATOM 1483 N N . LEU A 1 202 ? -8.662 -4.000 -6.109 1.00 93.94 202 LEU A N 1
ATOM 1484 C CA . LEU A 1 202 ? -7.237 -3.914 -6.443 1.00 93.94 202 LEU A CA 1
ATOM 1485 C C . LEU A 1 202 ? -6.610 -5.306 -6.629 1.00 93.94 202 LEU A C 1
ATOM 1487 O O . LEU A 1 202 ? -5.827 -5.502 -7.563 1.00 93.94 202 LEU A O 1
ATOM 1491 N N . MET A 1 203 ? -7.006 -6.290 -5.815 1.00 94.69 203 MET A N 1
ATOM 1492 C CA . MET A 1 203 ? -6.605 -7.687 -5.993 1.00 94.69 203 MET A CA 1
ATOM 1493 C C . MET A 1 203 ? -7.058 -8.239 -7.338 1.00 94.69 203 MET A C 1
ATOM 1495 O O . MET A 1 203 ? -6.267 -8.894 -8.011 1.00 94.69 203 MET A O 1
ATOM 1499 N N . ALA A 1 204 ? -8.289 -7.953 -7.768 1.00 93.44 204 ALA A N 1
ATOM 1500 C CA . ALA A 1 204 ? -8.782 -8.383 -9.073 1.00 93.44 204 ALA A CA 1
ATOM 1501 C C . ALA A 1 204 ? -7.937 -7.807 -10.224 1.00 93.44 204 ALA A C 1
ATOM 1503 O O . ALA A 1 204 ? -7.646 -8.515 -11.189 1.00 93.44 204 ALA A O 1
ATOM 1504 N N . GLN A 1 205 ? -7.476 -6.557 -10.112 1.00 91.44 205 GLN A N 1
ATOM 1505 C CA . GLN A 1 205 ? -6.573 -5.957 -11.101 1.00 91.44 205 GLN A CA 1
ATOM 1506 C C . GLN A 1 205 ? -5.197 -6.636 -11.121 1.00 91.44 205 GLN A C 1
ATOM 1508 O O . GLN A 1 205 ? -4.702 -6.973 -12.197 1.00 91.44 205 GLN A O 1
ATOM 1513 N N . ALA A 1 206 ? -4.587 -6.882 -9.958 1.00 92.75 206 ALA A N 1
ATOM 1514 C CA . ALA A 1 206 ? -3.329 -7.630 -9.880 1.00 92.75 206 ALA A CA 1
ATOM 1515 C C . ALA A 1 206 ? -3.498 -9.070 -10.403 1.00 92.75 206 ALA A C 1
ATOM 1517 O O . ALA A 1 206 ? -2.670 -9.572 -11.162 1.00 92.75 206 ALA A O 1
ATOM 1518 N N . GLY A 1 207 ? -4.614 -9.711 -10.054 1.00 92.75 207 GLY A N 1
ATOM 1519 C CA . GLY A 1 207 ? -5.004 -11.038 -10.511 1.00 92.75 207 GLY A CA 1
ATOM 1520 C C . GLY A 1 207 ? -5.156 -11.117 -12.027 1.00 92.75 207 GLY A C 1
ATOM 1521 O O . GLY A 1 207 ? -4.678 -12.079 -12.619 1.00 92.75 207 GLY A O 1
ATOM 1522 N N . PHE A 1 208 ? -5.729 -10.093 -12.666 1.00 92.12 208 PHE A N 1
ATOM 1523 C CA . PHE A 1 208 ? -5.812 -10.010 -14.125 1.00 92.12 208 PHE A CA 1
ATOM 1524 C C . PHE A 1 208 ? -4.423 -10.081 -14.773 1.00 92.12 208 PHE A C 1
ATOM 1526 O O . PHE A 1 208 ? -4.195 -10.918 -15.641 1.00 92.12 208 PHE A O 1
ATOM 1533 N N . TRP A 1 209 ? -3.462 -9.279 -14.306 1.00 90.25 209 TRP A N 1
ATOM 1534 C CA . TRP A 1 209 ? -2.082 -9.341 -14.804 1.00 90.25 209 TRP A CA 1
ATOM 1535 C C . TRP A 1 209 ? -1.437 -10.706 -14.566 1.00 90.25 209 TRP A C 1
ATOM 1537 O O . TRP A 1 209 ? -0.829 -11.283 -15.466 1.00 90.25 209 TRP A O 1
ATOM 1547 N N . LEU A 1 210 ? -1.580 -11.243 -13.355 1.00 94.50 210 LEU A N 1
ATOM 1548 C CA . LEU A 1 210 ? -0.945 -12.498 -12.959 1.00 94.50 210 LEU A CA 1
ATOM 1549 C C . LEU A 1 210 ? -1.545 -13.726 -13.655 1.00 94.50 210 LEU A C 1
ATOM 1551 O O . LEU A 1 210 ? -0.829 -14.714 -13.833 1.00 94.50 210 LEU A O 1
ATOM 1555 N N . ALA A 1 211 ? -2.810 -13.668 -14.073 1.00 96.38 211 ALA A N 1
ATOM 1556 C CA . ALA A 1 211 ? -3.493 -14.741 -14.792 1.00 96.38 211 ALA A CA 1
ATOM 1557 C C . ALA A 1 211 ? -3.018 -14.905 -16.245 1.00 96.38 211 ALA A C 1
ATOM 1559 O O . ALA A 1 211 ? -3.256 -15.952 -16.850 1.00 96.38 211 ALA A O 1
ATOM 1560 N N . HIS A 1 212 ? -2.342 -13.901 -16.807 1.00 93.56 212 HIS A N 1
ATOM 1561 C CA . HIS A 1 212 ? -1.866 -13.916 -18.185 1.00 93.56 212 HIS A CA 1
ATOM 1562 C C . HIS A 1 212 ? -0.335 -13.972 -18.263 1.00 93.56 212 HIS A C 1
ATOM 1564 O O . HIS A 1 212 ? 0.382 -13.424 -17.422 1.00 93.56 212 HIS A O 1
ATOM 1570 N N . ASP A 1 213 ? 0.173 -14.625 -19.309 1.00 94.25 213 ASP A N 1
ATOM 1571 C CA . ASP A 1 213 ? 1.558 -14.445 -19.736 1.00 94.25 213 ASP A CA 1
ATOM 1572 C C . ASP A 1 213 ? 1.634 -13.184 -20.604 1.00 94.25 213 ASP A C 1
ATOM 1574 O O . ASP A 1 213 ? 1.180 -13.150 -21.748 1.00 94.25 213 ASP A O 1
ATOM 1578 N N . PHE A 1 214 ? 2.182 -12.125 -20.017 1.00 92.38 214 PHE A N 1
ATOM 1579 C CA . PHE A 1 214 ? 2.394 -10.833 -20.662 1.00 92.38 214 PHE A CA 1
ATOM 1580 C C . PHE A 1 214 ? 3.878 -10.567 -20.932 1.00 92.38 214 PHE A C 1
ATOM 1582 O O . PHE A 1 214 ? 4.264 -9.416 -21.129 1.00 92.38 214 PHE A O 1
ATOM 1589 N N . LYS A 1 215 ? 4.721 -11.609 -20.972 1.00 94.38 215 LYS A N 1
ATOM 1590 C CA . LYS A 1 215 ? 6.167 -11.466 -21.173 1.00 94.38 215 LYS A CA 1
ATOM 1591 C C . LYS A 1 215 ? 6.520 -10.701 -22.446 1.00 94.38 215 LYS A C 1
ATOM 1593 O O . LYS A 1 215 ? 7.362 -9.814 -22.406 1.00 94.38 215 LYS A O 1
ATOM 1598 N N . ASN A 1 216 ? 5.834 -10.979 -23.554 1.00 92.06 216 ASN A N 1
ATOM 1599 C CA . ASN A 1 216 ? 6.071 -10.261 -24.811 1.00 92.06 216 ASN A CA 1
ATOM 1600 C C . ASN A 1 216 ? 5.745 -8.764 -24.699 1.00 92.06 216 ASN A C 1
ATOM 1602 O O . ASN A 1 216 ? 6.462 -7.938 -25.257 1.00 92.06 216 ASN A O 1
ATOM 1606 N N . ALA A 1 217 ? 4.679 -8.408 -23.973 1.00 89.38 217 ALA A N 1
ATOM 1607 C CA . ALA A 1 217 ? 4.357 -7.009 -23.709 1.00 89.38 217 ALA A CA 1
ATOM 1608 C C . ALA A 1 217 ? 5.414 -6.380 -22.792 1.00 89.38 217 ALA A C 1
ATOM 1610 O O . ALA A 1 217 ? 5.888 -5.287 -23.072 1.00 89.38 217 ALA A O 1
ATOM 1611 N N . PHE A 1 218 ? 5.837 -7.098 -21.751 1.00 91.25 218 PHE A N 1
ATOM 1612 C CA . PHE A 1 218 ? 6.888 -6.662 -20.839 1.00 91.25 218 PHE A CA 1
ATOM 1613 C C . PHE A 1 218 ? 8.205 -6.369 -21.573 1.00 91.25 218 PHE A C 1
ATOM 1615 O O . PHE A 1 218 ? 8.666 -5.229 -21.583 1.00 91.25 218 PHE A O 1
ATOM 1622 N N . ASP A 1 219 ? 8.762 -7.362 -22.269 1.00 90.81 219 ASP A N 1
ATOM 1623 C CA . ASP A 1 219 ? 10.023 -7.226 -23.006 1.00 90.81 219 ASP A CA 1
ATOM 1624 C C . ASP A 1 219 ? 9.916 -6.150 -24.109 1.00 90.81 219 ASP A C 1
ATOM 1626 O O . ASP A 1 219 ? 10.886 -5.452 -24.406 1.00 90.81 219 ASP A O 1
ATOM 1630 N N . GLY A 1 220 ? 8.720 -5.998 -24.694 1.00 89.06 220 GLY A N 1
ATOM 1631 C CA . GLY A 1 220 ? 8.437 -5.111 -25.818 1.00 89.06 220 GLY A CA 1
ATOM 1632 C C . GLY A 1 220 ? 8.143 -3.648 -25.471 1.00 89.06 220 GLY A C 1
ATOM 1633 O O . GLY A 1 220 ? 8.361 -2.787 -26.318 1.00 89.06 220 GLY A O 1
ATOM 1634 N N . SER A 1 221 ? 7.632 -3.334 -24.275 1.00 87.75 221 SER A N 1
ATOM 1635 C CA . SER A 1 221 ? 7.120 -1.984 -23.978 1.00 87.75 221 SER A CA 1
ATOM 1636 C C . SER A 1 221 ? 7.464 -1.435 -22.597 1.00 87.75 221 SER A C 1
ATOM 1638 O O . SER A 1 221 ? 7.424 -0.219 -22.418 1.00 87.75 221 SER A O 1
ATOM 1640 N N . PHE A 1 222 ? 7.849 -2.269 -21.624 1.00 89.56 222 PHE A N 1
ATOM 1641 C CA . PHE A 1 222 ? 8.039 -1.787 -20.249 1.00 89.56 222 PHE A CA 1
ATOM 1642 C C . PHE A 1 222 ? 9.276 -0.900 -20.084 1.00 89.56 222 PHE A C 1
ATOM 1644 O O . PHE A 1 222 ? 9.353 -0.165 -19.110 1.00 89.56 222 PHE A O 1
ATOM 1651 N N . HIS A 1 223 ? 10.190 -0.868 -21.057 1.00 88.12 223 HIS A N 1
ATOM 1652 C CA . HIS A 1 223 ? 11.271 0.123 -21.105 1.00 88.12 223 HIS A CA 1
ATOM 1653 C C . HIS A 1 223 ? 10.754 1.570 -21.202 1.00 88.12 223 HIS A C 1
ATOM 1655 O O . HIS A 1 223 ? 11.476 2.484 -20.838 1.00 88.12 223 HIS A O 1
ATOM 1661 N N . MET A 1 224 ? 9.511 1.799 -21.644 1.00 86.50 224 MET A N 1
ATOM 1662 C CA . MET A 1 224 ? 8.890 3.132 -21.595 1.00 86.50 224 MET A CA 1
ATOM 1663 C C . MET A 1 224 ? 8.428 3.527 -20.186 1.00 86.50 224 MET A C 1
ATOM 1665 O O . MET A 1 224 ? 8.214 4.702 -19.925 1.00 86.50 224 MET A O 1
ATOM 1669 N N . LEU A 1 225 ? 8.217 2.541 -19.310 1.00 87.31 225 LEU A N 1
ATOM 1670 C CA . LEU A 1 225 ? 7.784 2.728 -17.923 1.00 87.31 225 LEU A CA 1
ATOM 1671 C C . LEU A 1 225 ? 8.961 2.644 -16.948 1.00 87.31 225 LEU A C 1
ATOM 1673 O O . LEU A 1 225 ? 8.909 3.222 -15.875 1.00 87.31 225 LEU A O 1
ATOM 1677 N N . PHE A 1 226 ? 10.005 1.905 -17.317 1.00 90.69 226 PHE A N 1
ATOM 1678 C CA . PHE A 1 226 ? 11.214 1.676 -16.533 1.00 90.69 226 PHE A CA 1
ATOM 1679 C C . PHE A 1 226 ? 12.445 1.902 -17.428 1.00 90.69 226 PHE A C 1
ATOM 1681 O O . PHE A 1 226 ? 13.143 0.945 -17.791 1.00 90.69 226 PHE A O 1
ATOM 1688 N N . PRO A 1 227 ? 12.716 3.154 -17.839 1.00 88.69 227 PRO A N 1
ATOM 1689 C CA . PRO A 1 227 ? 13.702 3.469 -18.878 1.00 88.69 227 PRO A CA 1
ATOM 1690 C C . PRO A 1 227 ? 15.150 3.207 -18.474 1.00 88.69 227 PRO A C 1
ATOM 1692 O O . PRO A 1 227 ? 16.038 3.251 -19.319 1.00 88.69 227 PRO A O 1
ATOM 1695 N N . ARG A 1 228 ? 15.411 2.931 -17.195 1.00 88.88 228 ARG A N 1
ATOM 1696 C CA . ARG A 1 228 ? 16.758 2.694 -16.665 1.00 88.88 228 ARG A CA 1
ATOM 1697 C C . ARG A 1 228 ? 16.913 1.318 -15.993 1.00 88.88 228 ARG A C 1
ATOM 1699 O O . ARG A 1 228 ? 17.960 1.041 -15.413 1.00 88.88 228 ARG A O 1
ATOM 1706 N N . ALA A 1 229 ? 15.925 0.426 -16.123 1.00 90.44 229 ALA A N 1
ATOM 1707 C CA . ALA A 1 229 ? 15.889 -0.892 -15.468 1.00 90.44 229 ALA A CA 1
ATOM 1708 C C . ALA A 1 229 ? 16.535 -2.045 -16.268 1.00 90.44 229 ALA A C 1
ATOM 1710 O O . ALA A 1 229 ? 16.252 -3.218 -16.023 1.00 90.44 229 ALA A O 1
ATOM 1711 N N . LYS A 1 230 ? 17.399 -1.734 -17.238 1.00 88.38 230 LYS A N 1
ATOM 1712 C CA . LYS A 1 230 ? 18.116 -2.673 -18.124 1.00 88.38 230 LYS A CA 1
ATOM 1713 C C . LYS A 1 230 ? 17.198 -3.656 -18.859 1.00 88.38 230 LYS A C 1
ATOM 1715 O O . LYS A 1 230 ? 17.524 -4.835 -19.008 1.00 88.38 230 LYS A O 1
ATOM 1720 N N . LEU A 1 231 ? 16.043 -3.169 -19.310 1.00 88.25 231 LEU A N 1
ATOM 1721 C CA . LEU A 1 231 ? 15.072 -3.973 -20.052 1.00 88.25 231 LEU A CA 1
ATOM 1722 C C . LEU A 1 231 ? 15.533 -4.234 -21.498 1.00 88.25 231 LEU A C 1
ATOM 1724 O O . LEU A 1 231 ? 16.268 -3.416 -22.051 1.00 88.25 231 LEU A O 1
ATOM 1728 N N . PRO A 1 232 ? 15.085 -5.331 -22.147 1.00 81.62 232 PRO A N 1
ATOM 1729 C CA . PRO A 1 232 ? 15.635 -5.789 -23.430 1.00 81.62 232 PRO A CA 1
ATOM 1730 C C . PRO A 1 232 ? 15.683 -4.747 -24.558 1.00 81.62 232 PRO A C 1
ATOM 1732 O O . PRO A 1 232 ? 16.572 -4.809 -25.402 1.00 81.62 232 PRO A O 1
ATOM 1735 N N . LEU A 1 233 ? 14.736 -3.804 -24.585 1.00 80.12 233 LEU A N 1
ATOM 1736 C CA . LEU A 1 233 ? 14.641 -2.762 -25.615 1.00 80.12 233 LEU A CA 1
ATOM 1737 C C . LEU A 1 233 ? 15.061 -1.364 -25.142 1.00 80.12 233 LEU A C 1
ATOM 1739 O O . LEU A 1 233 ? 14.922 -0.409 -25.903 1.00 80.12 233 LEU A O 1
ATOM 1743 N N . GLN A 1 234 ? 15.590 -1.237 -23.923 1.00 76.19 234 GLN A N 1
ATOM 1744 C CA . GLN A 1 234 ? 15.992 0.047 -23.348 1.00 76.19 234 GLN A CA 1
ATOM 1745 C C . GLN A 1 234 ? 16.948 0.816 -24.274 1.00 76.19 234 GLN A C 1
ATOM 1747 O O . GLN A 1 234 ? 16.644 1.929 -24.692 1.00 76.19 234 GLN A O 1
ATOM 1752 N N . ASP A 1 235 ? 18.060 0.192 -24.661 1.00 72.00 235 ASP A N 1
ATOM 1753 C CA . ASP A 1 235 ? 19.118 0.861 -25.431 1.00 72.00 235 ASP A CA 1
ATOM 1754 C C . ASP A 1 235 ? 18.769 1.030 -26.922 1.00 72.00 235 ASP A C 1
ATOM 1756 O O . ASP A 1 235 ? 19.459 1.736 -27.655 1.00 72.00 235 ASP A O 1
ATOM 1760 N N . ALA A 1 236 ? 17.712 0.361 -27.395 1.00 67.75 236 ALA A N 1
ATOM 1761 C CA . ALA A 1 236 ? 17.299 0.390 -28.795 1.00 67.75 236 ALA A CA 1
ATOM 1762 C C . ALA A 1 236 ? 16.250 1.475 -29.093 1.00 67.75 236 ALA A C 1
ATOM 1764 O O . ALA A 1 236 ? 16.146 1.899 -30.244 1.00 67.75 236 ALA A O 1
ATOM 1765 N N . LEU A 1 237 ? 15.451 1.883 -28.096 1.00 64.69 237 LEU A N 1
ATOM 1766 C CA . LEU A 1 237 ? 14.243 2.693 -28.306 1.00 64.69 237 LEU A CA 1
ATOM 1767 C C . LEU A 1 237 ? 14.093 3.903 -27.369 1.00 64.69 237 LEU A C 1
ATOM 1769 O O . LEU A 1 237 ? 13.230 4.741 -27.635 1.00 64.69 237 LEU A O 1
ATOM 1773 N N . VAL A 1 238 ? 14.909 4.042 -26.319 1.00 56.03 238 VAL A N 1
ATOM 1774 C CA . VAL A 1 238 ? 14.902 5.244 -25.466 1.00 56.03 238 VAL A CA 1
ATOM 1775 C C . VAL A 1 238 ? 15.890 6.269 -26.052 1.00 56.03 238 VAL A C 1
ATOM 1777 O O . VAL A 1 238 ? 17.074 5.947 -26.178 1.00 56.03 238 VAL A O 1
ATOM 1780 N N . PRO A 1 239 ? 15.452 7.476 -26.474 1.00 51.03 239 PRO A N 1
ATOM 1781 C CA . PRO A 1 239 ? 16.375 8.521 -26.915 1.00 51.03 239 PRO A CA 1
ATOM 1782 C C . PRO A 1 239 ? 17.306 8.936 -25.760 1.00 51.03 239 PRO A C 1
ATOM 1784 O O . PRO A 1 239 ? 16.860 8.899 -24.612 1.00 51.03 239 PRO A O 1
ATOM 1787 N N . PRO A 1 240 ? 18.564 9.327 -26.041 1.00 51.44 240 PRO A N 1
ATOM 1788 C CA . PRO A 1 240 ? 19.479 9.847 -25.025 1.00 51.44 240 PRO A CA 1
ATOM 1789 C C . PRO A 1 240 ? 18.988 11.151 -24.386 1.00 51.44 240 PRO A C 1
ATOM 1791 O O . PRO A 1 240 ? 18.256 11.912 -25.064 1.00 51.44 240 PRO A O 1
#

Secondary structure (DSSP, 8-state):
---------------------PPPPP-GGGGGS-SBHHHHHHHHHHHHHHTTT-HHHHHHHHHHHHHHHHHHHHHHHHHTT----TT---GGGG--PPPPSSPPP--HHHHHHHHHHHHHHHHHHHHHHHTS-TT---EEEEETTT-B--SSSSSB--GGGBHHHHHHHHHHSS---TTPPP-EEEEEHHHHHHHHHHHHHHHHHHHHHHHS--HHHHHHHGGGTSTTS--TTHHHHS--